Protein AF-A0A356AR49-F1 (afdb_monomer_lite)

Structure (mmCIF, N/CA/C/O backbone):
data_AF-A0A356AR49-F1
#
_entry.id   AF-A0A356AR49-F1
#
loop_
_atom_site.group_PDB
_atom_site.id
_atom_site.type_symbol
_atom_site.label_atom_id
_atom_site.label_alt_id
_atom_site.label_comp_id
_atom_site.label_asym_id
_atom_site.label_entity_id
_atom_site.label_seq_id
_atom_site.pdbx_PDB_ins_code
_atom_site.Cartn_x
_atom_site.Cartn_y
_atom_site.Cartn_z
_atom_site.occupancy
_atom_site.B_iso_or_equiv
_atom_site.auth_seq_id
_atom_site.auth_comp_id
_atom_site.auth_asym_id
_atom_site.auth_atom_id
_atom_site.pdbx_PDB_model_num
ATOM 1 N N . MET A 1 1 ? 3.679 -18.294 16.084 1.00 72.69 1 MET A N 1
ATOM 2 C CA . MET A 1 1 ? 2.992 -17.209 15.362 1.00 72.69 1 MET A CA 1
ATOM 3 C C . MET A 1 1 ? 1.686 -16.949 16.078 1.00 72.69 1 MET A C 1
ATOM 5 O O . MET A 1 1 ? 0.886 -17.871 16.214 1.00 72.69 1 MET A O 1
ATOM 9 N N . ILE A 1 2 ? 1.522 -15.752 16.624 1.00 81.06 2 ILE A N 1
ATOM 10 C CA . ILE A 1 2 ? 0.256 -15.334 17.218 1.00 81.06 2 ILE A CA 1
ATOM 11 C C . ILE A 1 2 ? -0.682 -14.977 16.067 1.00 81.06 2 ILE A C 1
ATOM 13 O O . ILE A 1 2 ? -0.309 -14.262 15.143 1.00 81.06 2 ILE A O 1
ATOM 17 N N . GLU A 1 3 ? -1.896 -15.508 16.102 1.00 84.12 3 GLU A N 1
ATOM 18 C CA . GLU A 1 3 ? -2.912 -15.193 15.103 1.00 84.12 3 GLU A CA 1
ATOM 19 C C . GLU A 1 3 ? -3.623 -13.900 15.492 1.00 84.12 3 GLU A C 1
ATOM 21 O O . GLU A 1 3 ? -4.008 -13.720 16.649 1.00 84.12 3 GLU A O 1
ATOM 26 N N . PHE A 1 4 ? -3.871 -13.037 14.507 1.00 83.00 4 PHE A N 1
ATOM 27 C CA . PHE A 1 4 ? -4.642 -11.804 14.684 1.00 83.00 4 PHE A CA 1
ATOM 28 C C . PHE A 1 4 ? -5.973 -12.052 15.415 1.00 83.00 4 PHE A C 1
ATOM 30 O O . PHE A 1 4 ? -6.338 -11.322 16.336 1.00 83.00 4 PHE A O 1
ATOM 37 N N . GLN A 1 5 ? -6.664 -13.138 15.049 1.00 84.38 5 GLN A N 1
ATOM 38 C CA . GLN A 1 5 ? -7.943 -13.528 15.643 1.00 84.38 5 GLN A CA 1
ATOM 39 C C . GLN A 1 5 ? -7.839 -13.748 17.157 1.00 84.38 5 GLN A C 1
ATOM 41 O O . GLN A 1 5 ? -8.704 -13.282 17.890 1.00 84.38 5 GLN A O 1
ATOM 46 N N . LYS A 1 6 ? -6.746 -14.343 17.654 1.00 83.75 6 LYS A N 1
ATOM 47 C CA . LYS A 1 6 ? -6.551 -14.584 19.094 1.00 83.75 6 LYS A CA 1
ATOM 48 C C . LYS A 1 6 ? -6.390 -13.292 19.894 1.00 83.75 6 LYS A C 1
ATOM 50 O O . LYS A 1 6 ? -6.887 -13.205 21.014 1.00 83.75 6 LYS A O 1
ATOM 55 N N . VAL A 1 7 ? -5.722 -12.283 19.331 1.00 83.50 7 VAL A N 1
ATOM 56 C CA . VAL A 1 7 ? -5.598 -10.960 19.971 1.00 83.50 7 VAL A CA 1
ATOM 57 C C . VAL A 1 7 ? -6.961 -10.262 19.995 1.00 83.50 7 VAL A C 1
ATOM 59 O O . VAL A 1 7 ? -7.379 -9.745 21.033 1.00 83.50 7 VAL A O 1
ATOM 62 N N . MET A 1 8 ? -7.693 -10.307 18.880 1.00 88.00 8 MET A N 1
ATOM 63 C CA . MET A 1 8 ? -8.996 -9.650 18.755 1.00 88.00 8 MET A CA 1
ATOM 64 C C . MET A 1 8 ? -10.095 -10.302 19.599 1.00 88.00 8 MET A C 1
ATOM 66 O O . MET A 1 8 ? -10.904 -9.591 20.189 1.00 88.00 8 MET A O 1
ATOM 70 N N . GLU A 1 9 ? -10.097 -11.626 19.748 1.00 86.75 9 GLU A N 1
ATOM 71 C CA . GLU A 1 9 ? -11.055 -12.339 20.602 1.00 86.75 9 GLU A CA 1
ATOM 72 C C . GLU A 1 9 ? -10.997 -11.877 22.068 1.00 86.75 9 GLU A C 1
ATOM 74 O O . GLU A 1 9 ? -12.034 -11.735 22.725 1.00 86.75 9 GLU A O 1
ATOM 79 N N . LEU A 1 10 ? -9.798 -11.597 22.589 1.00 81.56 10 LEU A N 1
ATOM 80 C CA . LEU A 1 10 ? -9.609 -11.092 23.953 1.00 81.56 10 LEU A CA 1
ATOM 81 C C . LEU A 1 10 ? -10.117 -9.651 24.108 1.00 81.56 10 LEU A C 1
ATOM 83 O O . LEU A 1 10 ? -10.762 -9.318 25.111 1.00 81.56 10 LEU A O 1
ATOM 87 N N . VAL A 1 11 ? -9.886 -8.815 23.094 1.00 83.12 11 VAL A N 1
ATOM 88 C CA . VAL A 1 11 ? -10.418 -7.446 23.032 1.00 83.12 11 VAL A CA 1
ATOM 89 C C . VAL A 1 11 ? -11.948 -7.468 23.014 1.00 83.12 11 VAL A C 1
ATOM 91 O O . VAL A 1 11 ? -12.597 -6.784 23.812 1.00 83.12 11 VAL A O 1
ATOM 94 N N . ASP A 1 12 ? -12.540 -8.308 22.167 1.00 84.12 12 ASP A N 1
ATOM 95 C CA . ASP A 1 12 ? -13.990 -8.407 22.004 1.00 84.12 12 ASP A CA 1
ATOM 96 C C . ASP A 1 12 ? -14.684 -8.987 23.236 1.00 84.12 12 ASP A C 1
ATOM 98 O O . ASP A 1 12 ? -15.780 -8.549 23.599 1.00 84.12 12 ASP A O 1
ATOM 102 N N . LYS A 1 13 ? -14.046 -9.928 23.939 1.00 86.06 13 LYS A N 1
ATOM 103 C CA . LYS A 1 13 ? -14.560 -10.452 25.211 1.00 86.06 13 LYS A CA 1
ATOM 104 C C . LYS A 1 13 ? -14.686 -9.350 26.264 1.00 86.06 13 LYS A C 1
ATOM 106 O O . LYS A 1 13 ? -15.687 -9.299 26.982 1.00 86.06 13 LYS A O 1
ATOM 111 N N . THR A 1 14 ? -13.705 -8.453 26.336 1.00 81.75 14 THR A N 1
ATOM 112 C CA . THR A 1 14 ? -13.715 -7.326 27.280 1.00 81.75 14 THR A CA 1
ATOM 113 C C . THR A 1 14 ? -14.806 -6.320 26.924 1.00 81.75 14 THR A C 1
ATOM 115 O O . THR A 1 14 ? -15.590 -5.946 27.795 1.00 81.75 14 THR A O 1
ATOM 118 N N . LYS A 1 15 ? -14.958 -5.979 25.637 1.00 83.44 15 LYS A N 1
ATOM 119 C CA . LYS A 1 15 ? -16.062 -5.131 25.149 1.00 83.44 15 LYS A CA 1
ATOM 120 C C . LYS A 1 15 ? -17.434 -5.710 25.493 1.00 83.44 15 LYS A C 1
ATOM 122 O O . LYS A 1 15 ? -18.278 -5.020 26.062 1.00 83.44 15 LYS A O 1
ATOM 127 N N . LYS A 1 16 ? -17.654 -6.999 25.206 1.00 85.62 16 LYS A N 1
ATOM 128 C CA . LYS A 1 16 ? -18.919 -7.692 25.508 1.00 85.62 16 LYS A CA 1
ATOM 129 C C . LYS A 1 16 ? -19.253 -7.667 26.998 1.00 85.62 16 LYS A C 1
ATOM 131 O O . LYS A 1 16 ? -20.419 -7.505 27.346 1.00 85.62 16 LYS A O 1
ATOM 136 N N . ARG A 1 17 ? -18.252 -7.778 27.879 1.00 83.38 17 ARG A N 1
ATOM 137 C CA . ARG A 1 17 ? -18.458 -7.683 29.331 1.00 83.38 17 ARG A CA 1
ATOM 138 C C . ARG A 1 17 ? -19.039 -6.324 29.729 1.00 83.38 17 ARG A C 1
ATOM 140 O O . ARG A 1 17 ? -20.033 -6.307 30.448 1.00 83.38 17 ARG A O 1
ATOM 147 N N . PHE A 1 18 ? -18.484 -5.213 29.249 1.00 81.69 18 PHE A N 1
ATOM 148 C CA . PHE A 1 18 ? -18.992 -3.876 29.585 1.00 81.69 18 PHE A CA 1
ATOM 149 C C . PHE A 1 18 ? -20.353 -3.575 28.951 1.00 81.69 18 PHE A C 1
ATOM 151 O O . PHE A 1 18 ? -21.232 -3.049 29.632 1.00 81.69 18 PHE A O 1
ATOM 158 N N . MET A 1 19 ? -20.585 -4.001 27.705 1.00 81.50 19 MET A N 1
ATOM 159 C CA . MET A 1 19 ? -21.914 -3.890 27.083 1.00 81.50 19 MET A CA 1
ATOM 160 C C . MET A 1 19 ? -22.980 -4.653 27.883 1.00 81.50 19 MET A C 1
ATOM 162 O O . MET A 1 19 ? -24.008 -4.082 28.226 1.00 81.50 19 MET A O 1
ATOM 166 N N . SER A 1 20 ? -22.686 -5.888 28.312 1.00 82.38 20 SER A N 1
ATOM 167 C CA . SER A 1 20 ? -23.625 -6.702 29.104 1.00 82.38 20 SER A CA 1
ATOM 168 C C . SER A 1 20 ? -23.996 -6.095 30.464 1.00 82.38 20 SER A C 1
ATOM 170 O O . SER A 1 20 ? -25.009 -6.459 31.063 1.00 82.38 20 SER A O 1
ATOM 172 N N . VAL A 1 21 ? -23.162 -5.191 30.984 1.00 80.81 21 VAL A N 1
ATOM 173 C CA . VAL A 1 21 ? -23.425 -4.461 32.226 1.00 80.81 21 VAL A CA 1
ATOM 174 C C . VAL A 1 21 ? -24.404 -3.313 31.967 1.00 80.81 21 VAL A C 1
ATOM 176 O O . VAL A 1 21 ? -25.339 -3.148 32.748 1.00 80.81 21 VAL A O 1
ATOM 179 N N . LYS A 1 22 ? -24.269 -2.604 30.840 1.00 80.00 22 LYS A N 1
ATOM 180 C CA . LYS A 1 22 ? -25.214 -1.561 30.409 1.00 80.00 22 LYS A CA 1
ATOM 181 C C . LYS A 1 22 ? -26.566 -2.132 29.968 1.00 80.00 22 LYS A C 1
ATOM 183 O O . LYS A 1 22 ? -27.595 -1.534 30.250 1.00 80.00 22 LYS A O 1
ATOM 188 N N . ASP A 1 23 ? -26.599 -3.350 29.430 1.00 84.69 23 ASP A N 1
ATOM 189 C CA . ASP A 1 23 ? -27.847 -4.058 29.089 1.00 84.69 23 ASP A CA 1
ATOM 190 C C . ASP A 1 23 ? -28.744 -4.368 30.309 1.00 84.69 23 ASP A C 1
ATOM 192 O O . ASP A 1 23 ? -29.902 -4.770 30.161 1.00 84.69 23 ASP A O 1
ATOM 196 N N . LYS A 1 24 ? -28.240 -4.196 31.541 1.00 85.44 24 LYS A N 1
ATOM 197 C CA . LYS A 1 24 ? -29.035 -4.330 32.774 1.00 85.44 24 LYS A CA 1
ATOM 198 C C . LYS A 1 24 ? -29.849 -3.080 33.104 1.00 85.44 24 LYS A C 1
ATOM 200 O O . LYS A 1 24 ? -30.792 -3.192 33.886 1.00 85.44 24 LYS A O 1
ATOM 205 N N . LEU A 1 25 ? -29.509 -1.932 32.520 1.00 87.12 25 LEU A N 1
ATOM 206 C CA . LEU A 1 25 ? -30.102 -0.626 32.814 1.00 87.12 25 LEU A CA 1
ATOM 207 C C . LEU A 1 25 ? -31.637 -0.634 32.632 1.00 87.12 25 LEU A C 1
ATOM 209 O O . LEU A 1 25 ? -32.323 -0.338 33.609 1.00 87.12 25 LEU A O 1
ATOM 213 N N . PRO A 1 26 ? -32.210 -1.183 31.537 1.00 87.81 26 PRO A N 1
ATOM 214 C CA . PRO A 1 26 ? -33.670 -1.268 31.388 1.00 87.81 26 PRO A CA 1
ATOM 215 C C . PRO A 1 26 ? -34.365 -2.125 32.459 1.00 87.81 26 PRO A C 1
ATOM 217 O O . PRO A 1 26 ? -35.519 -1.898 32.821 1.00 87.81 26 PRO A O 1
ATOM 220 N N . ARG A 1 27 ? -33.681 -3.152 32.988 1.00 90.25 27 ARG A N 1
ATOM 221 C CA . ARG A 1 27 ? -34.235 -3.990 34.068 1.00 90.25 27 ARG A CA 1
ATOM 222 C C . ARG A 1 27 ? -34.231 -3.254 35.404 1.00 90.25 27 ARG A C 1
ATOM 224 O O . ARG A 1 27 ? -35.139 -3.469 36.203 1.00 90.25 27 ARG A O 1
ATOM 231 N N . LEU A 1 28 ? -33.217 -2.425 35.643 1.00 89.88 28 LEU A N 1
ATOM 232 C CA . LEU A 1 28 ? -33.119 -1.596 36.841 1.00 89.88 28 LEU A CA 1
ATOM 233 C C . LEU A 1 28 ? -34.149 -0.467 36.810 1.00 89.88 28 LEU A C 1
ATOM 235 O O . LEU A 1 28 ? -34.841 -0.291 37.804 1.00 89.88 28 LEU A O 1
ATOM 239 N N . GLU A 1 29 ? -34.332 0.204 35.671 1.00 87.69 29 GLU A N 1
ATOM 240 C CA . GLU A 1 29 ? -35.395 1.204 35.473 1.00 87.69 29 GLU A CA 1
ATOM 241 C C . GLU A 1 29 ? -36.780 0.612 35.753 1.00 87.69 29 GLU A C 1
ATOM 243 O O . GLU A 1 29 ? -37.578 1.183 36.495 1.00 87.69 29 GLU A O 1
ATOM 248 N N . LYS A 1 30 ? -37.053 -0.590 35.227 1.00 91.12 30 LYS A N 1
ATOM 249 C CA . LYS A 1 30 ? -38.306 -1.298 35.509 1.00 91.12 30 LYS A CA 1
ATOM 250 C C . LYS A 1 30 ? -38.463 -1.625 36.997 1.00 91.12 30 LYS A C 1
ATOM 252 O O . LYS A 1 30 ? -39.543 -1.441 37.549 1.00 91.12 30 LYS A O 1
ATOM 257 N N . ARG A 1 31 ? -37.398 -2.092 37.660 1.00 91.94 31 ARG A N 1
ATOM 258 C CA . ARG A 1 31 ? -37.428 -2.386 39.102 1.00 91.94 31 ARG A CA 1
ATOM 259 C C . ARG A 1 31 ? -37.642 -1.122 39.933 1.00 91.94 31 ARG A C 1
ATOM 261 O O . ARG A 1 31 ? -38.350 -1.197 40.930 1.00 91.94 31 ARG A O 1
ATOM 268 N N . LEU A 1 32 ? -37.061 0.007 39.527 1.00 90.88 32 LEU A N 1
ATOM 269 C CA . LEU A 1 32 ? -37.284 1.301 40.163 1.00 90.88 32 LEU A CA 1
ATOM 270 C C . LEU A 1 32 ? -38.762 1.684 40.074 1.00 90.88 32 LEU A C 1
ATOM 272 O O . LEU A 1 32 ? -39.369 1.961 41.100 1.00 90.88 32 LEU A O 1
ATOM 276 N N . PHE A 1 33 ? -39.358 1.591 38.883 1.00 91.75 33 PHE A N 1
ATOM 277 C CA . PHE A 1 33 ? -40.783 1.852 38.680 1.00 91.75 33 PHE A CA 1
ATOM 278 C C . PHE A 1 33 ? -41.680 0.969 39.565 1.00 91.75 33 PHE A C 1
ATOM 280 O O . PHE A 1 33 ? -42.606 1.467 40.209 1.00 91.75 33 PHE A O 1
ATOM 287 N N . ASP A 1 34 ? -41.385 -0.333 39.640 1.00 92.50 34 ASP A N 1
ATOM 288 C CA . ASP A 1 34 ? -42.119 -1.269 40.497 1.00 92.50 34 ASP A CA 1
ATOM 289 C C . ASP A 1 34 ? -41.985 -0.894 41.986 1.00 92.50 34 ASP A C 1
ATOM 291 O O . ASP A 1 34 ? -42.986 -0.861 42.702 1.00 92.50 34 ASP A O 1
ATOM 295 N N . LEU A 1 35 ? -40.780 -0.536 42.446 1.00 91.50 35 LEU A N 1
ATOM 296 C CA . LEU A 1 35 ? -40.527 -0.097 43.823 1.00 91.50 35 LEU A CA 1
ATOM 297 C C . LEU A 1 35 ? -41.226 1.224 44.158 1.00 91.50 35 LEU A C 1
ATOM 299 O O . LEU A 1 35 ? -41.772 1.361 45.250 1.00 91.50 35 LEU A O 1
ATOM 303 N N . THR A 1 36 ? -41.265 2.185 43.231 1.00 88.50 36 THR A N 1
ATOM 304 C CA . THR A 1 36 ? -42.012 3.436 43.421 1.00 88.50 36 THR A CA 1
ATOM 305 C C . THR A 1 36 ? -43.504 3.152 43.575 1.00 88.50 36 THR A C 1
ATOM 307 O O . THR A 1 36 ? -44.155 3.722 44.448 1.00 88.50 36 THR A O 1
ATOM 310 N N . ARG A 1 37 ? -44.054 2.217 42.792 1.00 90.50 37 ARG A N 1
ATOM 311 C CA . ARG A 1 37 ? -45.451 1.786 42.929 1.00 90.50 37 ARG A CA 1
ATOM 312 C C . ARG A 1 37 ? -45.705 1.060 44.254 1.00 90.50 37 ARG A C 1
ATOM 314 O O . ARG A 1 37 ? -46.727 1.315 44.894 1.00 90.50 37 ARG A O 1
ATOM 321 N N . GLU A 1 38 ? -44.806 0.169 44.671 1.00 90.31 38 GLU A N 1
ATOM 322 C CA . GLU A 1 38 ? -44.865 -0.499 45.981 1.00 90.31 38 GLU A CA 1
ATOM 323 C C . GLU A 1 38 ? -44.833 0.526 47.124 1.00 90.31 38 GLU A C 1
ATOM 325 O O . GLU A 1 38 ? -45.619 0.418 48.064 1.00 90.31 38 GLU A O 1
ATOM 330 N N . TYR A 1 39 ? -43.993 1.557 47.006 1.00 88.00 39 TYR A N 1
ATOM 331 C CA . TYR A 1 39 ? -43.901 2.667 47.951 1.00 88.00 39 TYR A CA 1
ATOM 332 C C . TYR A 1 39 ? -45.214 3.455 48.040 1.00 88.00 39 TYR A C 1
ATOM 334 O O . TYR A 1 39 ? -45.753 3.629 49.131 1.00 88.00 39 TYR A O 1
ATOM 342 N N . THR A 1 40 ? -45.782 3.876 46.902 1.00 88.00 40 THR A N 1
ATOM 343 C CA . THR A 1 40 ? -47.068 4.595 46.873 1.00 88.00 40 THR A CA 1
ATOM 344 C C . THR A 1 40 ? -48.196 3.760 47.472 1.00 88.00 40 THR A C 1
ATOM 346 O O . THR A 1 40 ? -49.005 4.276 48.234 1.00 88.00 40 THR A O 1
ATOM 349 N N . THR A 1 41 ? -48.231 2.461 47.168 1.00 89.88 41 THR A N 1
ATOM 350 C CA . THR A 1 41 ? -49.238 1.543 47.720 1.00 89.88 41 THR A CA 1
ATOM 351 C C . THR A 1 41 ? -49.086 1.417 49.238 1.00 89.88 41 THR A C 1
ATOM 353 O O . THR A 1 41 ? -50.066 1.528 49.961 1.00 89.88 41 THR A O 1
ATOM 356 N N . ALA A 1 42 ? -47.854 1.268 49.738 1.00 87.56 42 ALA A N 1
ATOM 357 C CA . ALA A 1 42 ? -47.576 1.183 51.171 1.00 87.56 42 ALA A CA 1
ATOM 358 C C . ALA A 1 42 ? -47.972 2.454 51.943 1.00 87.56 42 ALA A C 1
ATOM 360 O O . ALA A 1 42 ? -48.406 2.342 53.085 1.00 87.56 42 ALA A O 1
ATOM 361 N N . LEU A 1 43 ? -47.852 3.636 51.328 1.00 85.94 43 LEU A N 1
ATOM 362 C CA . LEU A 1 43 ? -48.322 4.897 51.912 1.00 85.94 43 LEU A CA 1
ATOM 363 C C . LEU A 1 43 ? -49.852 4.998 51.955 1.00 85.94 43 LEU A C 1
ATOM 365 O O . LEU A 1 43 ? -50.398 5.497 52.931 1.00 85.94 43 LEU A O 1
ATOM 369 N N . ILE A 1 44 ? -50.542 4.543 50.904 1.00 90.38 44 ILE A N 1
ATOM 370 C CA . ILE A 1 44 ? -52.015 4.550 50.847 1.00 90.38 44 ILE A CA 1
ATOM 371 C C . ILE A 1 44 ? -52.604 3.566 51.867 1.00 90.38 44 ILE A C 1
ATOM 373 O O . ILE A 1 44 ? -53.603 3.878 52.510 1.00 90.38 44 ILE A O 1
ATOM 377 N N . ASP A 1 45 ? -51.968 2.405 52.029 1.00 90.38 45 ASP A N 1
ATOM 378 C CA . ASP A 1 45 ? -52.411 1.327 52.920 1.00 90.38 45 ASP A CA 1
ATOM 379 C C . ASP A 1 45 ? -51.982 1.521 54.391 1.00 90.38 45 ASP A C 1
ATOM 381 O O . ASP A 1 45 ? -52.147 0.604 55.196 1.00 90.38 45 ASP A O 1
ATOM 385 N N . ASP A 1 46 ? -51.405 2.678 54.741 1.00 83.88 46 ASP A N 1
ATOM 386 C CA . ASP A 1 46 ? -50.910 3.014 56.087 1.00 83.88 46 ASP A CA 1
ATOM 387 C C . ASP A 1 46 ? -49.973 1.930 56.665 1.00 83.88 46 ASP A C 1
ATOM 389 O O . ASP A 1 46 ? -50.090 1.457 57.800 1.00 83.88 46 ASP A O 1
ATOM 393 N N . ALA A 1 47 ? -49.056 1.446 55.819 1.00 86.44 47 ALA A N 1
ATOM 394 C CA . ALA A 1 47 ? -48.137 0.378 56.175 1.00 86.44 47 ALA A CA 1
ATOM 395 C C . ALA A 1 47 ? -47.151 0.813 57.280 1.00 86.44 47 ALA A C 1
ATOM 397 O O . ALA A 1 47 ? -46.781 1.981 57.357 1.00 86.44 47 ALA A O 1
ATOM 398 N N . PRO A 1 48 ? -46.614 -0.128 58.083 1.00 88.38 48 PRO A N 1
ATOM 399 C CA . PRO A 1 48 ? -45.666 0.206 59.143 1.00 88.38 48 PRO A CA 1
ATOM 400 C C . PRO A 1 48 ? -44.410 0.901 58.603 1.00 88.38 48 PRO A C 1
ATOM 402 O O . PRO A 1 48 ? -43.842 0.451 57.602 1.00 88.38 48 PRO A O 1
ATOM 405 N N . ASP A 1 49 ? -43.894 1.887 59.340 1.00 84.62 49 ASP A N 1
ATOM 406 C CA . ASP A 1 49 ? -42.689 2.657 58.986 1.00 84.62 49 ASP A CA 1
ATOM 407 C C . ASP A 1 49 ? -41.496 1.774 58.598 1.00 84.62 49 ASP A C 1
ATOM 409 O O . ASP A 1 49 ? -40.782 2.052 57.638 1.00 84.62 49 ASP A O 1
ATOM 413 N N . GLY A 1 50 ? -41.303 0.643 59.285 1.00 86.44 50 GLY A N 1
ATOM 414 C CA . GLY A 1 50 ? -40.221 -0.297 58.974 1.00 86.44 50 GLY A CA 1
ATOM 415 C C . GLY A 1 50 ? -40.333 -0.962 57.593 1.00 86.44 50 GLY A C 1
ATOM 416 O O . GLY A 1 50 ? -39.322 -1.394 57.039 1.00 86.44 50 GLY A O 1
ATOM 417 N N . LYS A 1 51 ? -41.540 -1.062 57.021 1.00 85.44 51 LYS A N 1
ATOM 418 C CA . LYS A 1 51 ? -41.770 -1.549 55.651 1.00 85.44 51 LYS A CA 1
ATOM 419 C C . LYS A 1 51 ? -41.524 -0.434 54.637 1.00 85.44 51 LYS A C 1
ATOM 421 O O . LYS A 1 51 ? -40.864 -0.683 53.633 1.00 85.44 51 LYS A O 1
ATOM 426 N N . ILE A 1 52 ? -41.991 0.778 54.933 1.00 85.94 52 ILE A N 1
ATOM 427 C CA . ILE A 1 52 ? -41.758 1.971 54.110 1.00 85.94 52 ILE A CA 1
ATOM 428 C C . ILE A 1 52 ? -40.252 2.237 53.996 1.00 85.94 52 ILE A C 1
ATOM 430 O O . ILE A 1 52 ? -39.737 2.363 52.889 1.00 85.94 52 ILE A O 1
ATOM 434 N N . GLN A 1 53 ? -39.522 2.199 55.113 1.00 89.88 53 GLN A N 1
ATOM 435 C CA . GLN A 1 53 ? -38.075 2.413 55.149 1.00 89.88 53 GLN A CA 1
ATOM 436 C C . GLN A 1 53 ? -37.310 1.407 54.278 1.00 89.88 53 GLN A C 1
ATOM 438 O O . GLN A 1 53 ? -36.421 1.797 53.530 1.00 89.88 53 GLN A O 1
ATOM 443 N N . LYS A 1 54 ? -37.681 0.120 54.312 1.00 90.75 54 LYS A N 1
ATOM 444 C CA . LYS A 1 54 ? -37.046 -0.908 53.468 1.00 90.75 54 LYS A CA 1
ATOM 445 C C . LYS A 1 54 ? -37.236 -0.641 51.977 1.00 90.75 54 LYS A C 1
ATOM 447 O O . LYS A 1 54 ? -36.293 -0.822 51.212 1.00 90.75 54 LYS A O 1
ATOM 452 N N . ILE A 1 55 ? -38.434 -0.215 51.572 1.00 88.19 55 ILE A N 1
ATOM 453 C CA . ILE A 1 55 ? -38.714 0.134 50.174 1.00 88.19 55 ILE A CA 1
ATOM 454 C C . ILE A 1 55 ? -37.885 1.363 49.780 1.00 88.19 55 ILE A C 1
ATOM 456 O O . ILE A 1 55 ? -37.228 1.341 48.744 1.00 88.19 55 ILE A O 1
ATOM 460 N N . THR A 1 56 ? -37.833 2.390 50.632 1.00 88.19 56 THR A N 1
ATOM 461 C CA . THR A 1 56 ? -37.012 3.592 50.414 1.00 88.19 56 THR A CA 1
ATOM 462 C C . THR A 1 56 ? -35.525 3.265 50.263 1.00 88.19 56 THR A C 1
ATOM 464 O O . THR A 1 56 ? -34.867 3.791 49.364 1.00 88.19 56 THR A O 1
ATOM 467 N N . ASP A 1 57 ? -34.990 2.381 51.107 1.00 91.69 57 ASP A N 1
ATOM 468 C CA . ASP A 1 57 ? -33.591 1.951 51.042 1.00 91.69 57 ASP A CA 1
ATOM 469 C C . ASP A 1 57 ? -33.299 1.176 49.743 1.00 91.69 57 ASP A C 1
ATOM 471 O O . ASP A 1 57 ? -32.227 1.326 49.151 1.00 91.69 57 ASP A O 1
ATOM 475 N N . GLU A 1 58 ? -34.239 0.346 49.274 1.00 90.38 58 GLU A N 1
ATOM 476 C CA . GLU A 1 58 ? -34.122 -0.351 47.988 1.00 90.38 58 GLU A CA 1
ATOM 477 C C . GLU A 1 58 ? -34.202 0.609 46.796 1.00 90.38 58 GLU A C 1
ATOM 479 O O . GLU A 1 58 ? -33.395 0.473 45.875 1.00 90.38 58 GLU A O 1
ATOM 484 N N . VAL A 1 59 ? -35.097 1.602 46.831 1.00 89.19 59 VAL A N 1
ATOM 485 C CA . VAL A 1 59 ? -35.193 2.669 45.818 1.00 89.19 59 VAL A CA 1
ATOM 486 C C . VAL A 1 59 ? -33.851 3.387 45.683 1.00 89.19 59 VAL A C 1
ATOM 488 O O . VAL A 1 59 ? -33.271 3.370 44.600 1.00 89.19 59 VAL A O 1
ATOM 491 N N . HIS A 1 60 ? -33.282 3.880 46.789 1.00 89.75 60 HIS A N 1
ATOM 492 C CA . HIS A 1 60 ? -31.987 4.574 46.774 1.00 89.75 60 HIS A CA 1
ATOM 493 C C . HIS A 1 60 ? -30.853 3.703 46.212 1.00 89.75 60 HIS A C 1
ATOM 495 O O . HIS A 1 60 ? -29.965 4.186 45.507 1.00 89.75 60 HIS A O 1
ATOM 501 N N . ARG A 1 61 ? -30.852 2.396 46.513 1.00 92.81 61 ARG A N 1
ATOM 502 C CA . ARG A 1 61 ? -29.856 1.462 45.960 1.00 92.81 61 ARG A CA 1
ATOM 503 C C . ARG A 1 61 ? -30.007 1.295 44.452 1.00 92.81 61 ARG A C 1
ATOM 505 O O . ARG A 1 61 ? -28.994 1.223 43.757 1.00 92.81 61 ARG A O 1
ATOM 512 N N . VAL A 1 62 ? -31.235 1.183 43.951 1.00 91.00 62 VAL A N 1
ATOM 513 C CA . VAL A 1 62 ? -31.502 1.022 42.515 1.00 91.00 62 VAL A CA 1
ATOM 514 C C . VAL A 1 62 ? -31.189 2.312 41.760 1.00 91.00 62 VAL A C 1
ATOM 516 O O . VAL A 1 62 ? -30.497 2.233 40.749 1.00 91.00 62 VAL A O 1
ATOM 519 N N . GLU A 1 63 ? -31.586 3.476 42.276 1.00 89.12 63 GLU A N 1
ATOM 520 C CA . GLU A 1 63 ? -31.258 4.792 41.704 1.00 89.12 63 GLU A CA 1
ATOM 521 C C . GLU A 1 63 ? -29.750 4.983 41.567 1.00 89.12 63 GLU A C 1
ATOM 523 O O . GLU A 1 63 ? -29.259 5.274 40.480 1.00 89.12 63 GLU A O 1
ATOM 528 N N . LYS A 1 64 ? -28.991 4.704 42.633 1.00 89.62 64 LYS A N 1
ATOM 529 C CA . LYS A 1 64 ? -27.527 4.787 42.597 1.00 89.62 64 LYS A CA 1
ATOM 530 C C . LYS A 1 64 ? -26.908 3.854 41.551 1.00 89.62 64 LYS A C 1
ATOM 532 O O . LYS A 1 64 ? -25.921 4.205 40.913 1.00 89.62 64 LYS A O 1
ATOM 537 N N . ASN A 1 65 ? -27.466 2.655 41.375 1.00 87.25 65 ASN A N 1
ATOM 538 C CA . ASN A 1 65 ? -26.989 1.717 40.360 1.00 87.25 65 ASN A CA 1
ATOM 539 C C . ASN A 1 65 ? -27.323 2.177 38.933 1.00 87.25 65 ASN A C 1
ATOM 541 O O . ASN A 1 65 ? -26.533 1.908 38.032 1.00 87.25 65 ASN A O 1
ATOM 545 N N . ILE A 1 66 ? -28.468 2.832 38.719 1.00 89.06 66 ILE A N 1
ATOM 546 C CA . ILE A 1 66 ? -28.842 3.417 37.423 1.00 89.06 66 ILE A CA 1
ATOM 547 C C . ILE A 1 66 ? -27.907 4.578 37.097 1.00 89.06 66 ILE A C 1
ATOM 549 O O . ILE A 1 66 ? -27.259 4.531 36.058 1.00 89.06 66 ILE A O 1
ATOM 553 N N . ASP A 1 67 ? -27.746 5.528 38.019 1.00 87.75 67 ASP A N 1
ATOM 554 C CA . ASP A 1 67 ? -26.855 6.689 37.884 1.00 87.75 67 ASP A CA 1
ATOM 555 C C . ASP A 1 67 ? -25.425 6.268 37.495 1.00 87.75 67 ASP A C 1
ATOM 557 O O . ASP A 1 67 ? -24.856 6.726 36.502 1.00 87.75 67 ASP A O 1
ATOM 561 N N . MET A 1 68 ? -24.879 5.265 38.191 1.00 85.12 68 MET A N 1
ATOM 562 C CA . MET A 1 68 ? -23.573 4.689 37.862 1.00 85.12 68 MET A CA 1
ATOM 563 C C . MET A 1 68 ? -23.493 4.086 36.448 1.00 85.12 68 MET A C 1
ATOM 565 O O . MET A 1 68 ? -22.429 4.126 35.831 1.00 85.12 68 MET A O 1
ATOM 569 N N . LEU A 1 69 ? -24.567 3.470 35.945 1.00 85.69 69 LEU A N 1
ATOM 570 C CA . LEU A 1 69 ? -24.589 2.812 34.632 1.00 85.69 69 LEU A CA 1
ATOM 571 C C . LEU A 1 69 ? -24.900 3.777 33.483 1.00 85.69 69 LEU A C 1
ATOM 573 O O . LEU A 1 69 ? -24.392 3.578 32.378 1.00 85.69 69 LEU A O 1
ATOM 577 N N . GLU A 1 70 ? -25.704 4.811 33.726 1.00 83.94 70 GLU A N 1
ATOM 578 C CA . GLU A 1 70 ? -25.983 5.887 32.771 1.00 83.94 70 GLU A CA 1
ATOM 579 C C . GLU A 1 70 ? -24.717 6.691 32.469 1.00 83.94 70 GLU A C 1
ATOM 581 O O . GLU A 1 70 ? -24.439 7.005 31.309 1.00 83.94 70 GLU A O 1
ATOM 586 N N . HIS A 1 71 ? -23.900 6.935 33.495 1.00 84.56 71 HIS A N 1
ATOM 587 C CA . HIS A 1 71 ? -22.630 7.648 33.384 1.00 84.56 71 HIS A CA 1
ATOM 588 C C . HIS A 1 71 ? -21.429 6.755 33.024 1.00 84.56 71 HIS A C 1
ATOM 590 O O . HIS A 1 71 ? -20.307 7.253 32.908 1.00 84.56 71 HIS A O 1
ATOM 596 N N . LEU A 1 72 ? -21.638 5.452 32.798 1.00 83.38 72 LEU A N 1
ATOM 597 C CA . LEU A 1 72 ? -20.575 4.532 32.391 1.00 83.38 72 LEU A CA 1
ATOM 598 C C . LEU A 1 72 ? -20.177 4.752 30.920 1.00 83.38 72 LEU A C 1
ATOM 600 O O . LEU A 1 72 ? -20.901 4.373 29.989 1.00 83.38 72 LEU A O 1
ATOM 604 N N . ASP A 1 73 ? -18.977 5.293 30.709 1.00 83.75 73 ASP A N 1
ATOM 605 C CA . ASP A 1 73 ? -18.325 5.344 29.399 1.00 83.75 73 ASP A CA 1
ATOM 606 C C . ASP A 1 73 ? -17.666 3.992 29.085 1.00 83.75 73 ASP A C 1
ATOM 608 O O . ASP A 1 73 ? -16.547 3.690 29.507 1.00 83.75 73 ASP A O 1
ATOM 612 N N . ILE A 1 74 ? -18.383 3.163 28.322 1.00 81.50 74 ILE A N 1
ATOM 613 C CA . ILE A 1 74 ? -17.929 1.825 27.924 1.00 81.50 74 ILE A CA 1
ATOM 614 C C . ILE A 1 74 ? -16.596 1.880 27.178 1.00 81.50 74 ILE A C 1
ATOM 616 O O . ILE A 1 74 ? -15.765 0.990 27.370 1.00 81.50 74 ILE A O 1
ATOM 620 N N . GLU A 1 75 ? -16.375 2.866 26.309 1.00 80.31 75 GLU A N 1
ATOM 621 C CA . GLU A 1 75 ? -15.155 2.911 25.504 1.00 80.31 75 GLU A CA 1
ATOM 622 C C . GLU A 1 75 ? -13.942 3.223 26.369 1.00 80.31 75 GLU A C 1
ATOM 624 O O . GLU A 1 75 ? -12.909 2.553 26.243 1.00 80.31 75 GLU A O 1
ATOM 629 N N . LYS A 1 76 ? -14.081 4.193 27.276 1.00 87.06 76 LYS A N 1
ATOM 630 C CA . LYS A 1 76 ? -13.034 4.550 28.231 1.00 87.06 76 LYS A CA 1
ATOM 631 C C . LYS A 1 76 ? -12.714 3.385 29.167 1.00 87.06 76 LYS A C 1
ATOM 633 O O . LYS A 1 76 ? -11.557 2.983 29.247 1.00 87.06 76 LYS A O 1
ATOM 638 N N . GLU A 1 77 ? -13.725 2.780 29.783 1.00 83.69 77 GLU A N 1
ATOM 639 C CA . GLU A 1 77 ? -13.559 1.649 30.706 1.00 83.69 77 GLU A CA 1
ATOM 640 C C . GLU A 1 77 ? -12.960 0.420 30.021 1.00 83.69 77 GLU A C 1
ATOM 642 O O . GLU A 1 77 ? -12.068 -0.241 30.560 1.00 83.69 77 GLU A O 1
ATOM 647 N N . THR A 1 78 ? -13.396 0.127 28.791 1.00 83.12 78 THR A N 1
ATOM 648 C CA . THR A 1 78 ? -12.810 -0.953 27.991 1.00 83.12 78 THR A CA 1
ATOM 649 C C . THR A 1 78 ? -11.340 -0.653 27.706 1.00 83.12 78 THR A C 1
ATOM 651 O O . THR A 1 78 ? -10.500 -1.533 27.877 1.00 83.12 78 THR A O 1
ATOM 654 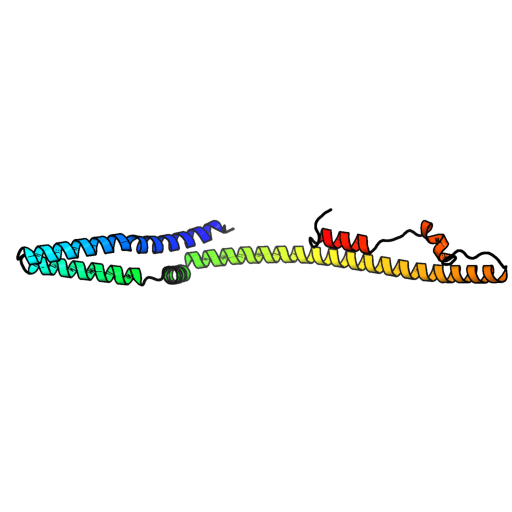N N . ARG A 1 79 ? -10.997 0.576 27.302 1.00 83.69 79 ARG A N 1
ATOM 655 C CA . ARG A 1 79 ? -9.610 0.965 27.008 1.00 83.69 79 ARG A CA 1
ATOM 656 C C . ARG A 1 79 ? -8.721 0.865 28.243 1.00 83.69 79 ARG A C 1
ATOM 658 O O . ARG A 1 79 ? -7.641 0.287 28.153 1.00 83.69 79 ARG A O 1
ATOM 665 N N . GLU A 1 80 ? -9.176 1.376 29.382 1.00 86.69 80 GLU A N 1
ATOM 666 C CA . GLU A 1 80 ? -8.438 1.303 30.644 1.00 86.69 80 GLU A CA 1
ATOM 667 C C . GLU A 1 80 ? -8.229 -0.154 31.076 1.00 86.69 80 GLU A C 1
ATOM 669 O O . GLU A 1 80 ? -7.098 -0.553 31.360 1.00 86.69 80 GLU A O 1
ATOM 674 N N . ASN A 1 81 ? -9.266 -0.996 31.016 1.00 84.31 81 ASN A N 1
ATOM 675 C CA . ASN A 1 81 ? -9.138 -2.419 31.343 1.00 84.31 81 ASN A CA 1
ATOM 676 C C . ASN A 1 81 ? -8.186 -3.166 30.404 1.00 84.31 81 ASN A C 1
ATOM 678 O O . ASN A 1 81 ? -7.335 -3.915 30.879 1.00 84.31 81 ASN A O 1
ATOM 682 N N . LEU A 1 82 ? -8.288 -2.947 29.090 1.00 84.69 82 LEU A N 1
ATOM 683 C CA . LEU A 1 82 ? -7.393 -3.574 28.114 1.00 84.69 82 LEU A CA 1
ATOM 684 C C . LEU A 1 82 ? -5.943 -3.108 28.294 1.00 84.69 82 LEU A C 1
ATOM 686 O O . LEU A 1 82 ? -5.026 -3.913 28.163 1.00 84.69 82 LEU A O 1
ATOM 690 N N . SER A 1 83 ? -5.726 -1.834 28.637 1.00 83.81 83 SER A N 1
ATOM 691 C CA . SER A 1 83 ? -4.386 -1.283 28.880 1.00 83.81 83 SER A CA 1
ATOM 692 C C . SER A 1 83 ? -3.704 -1.876 30.119 1.00 83.81 83 SER A C 1
ATOM 694 O O . SER A 1 83 ? -2.480 -2.021 30.146 1.00 83.81 83 SER A O 1
ATOM 696 N N . ASN A 1 84 ? -4.500 -2.264 31.118 1.00 87.38 84 ASN A N 1
ATOM 697 C CA . ASN A 1 84 ? -4.035 -2.864 32.366 1.00 87.38 84 ASN A CA 1
ATOM 698 C C . ASN A 1 84 ? -3.908 -4.398 32.292 1.00 87.38 84 ASN A C 1
ATOM 700 O O . ASN A 1 84 ? -3.304 -5.009 33.181 1.00 87.38 84 ASN A O 1
ATOM 704 N N . ASP A 1 85 ? -4.434 -5.039 31.243 1.00 87.56 85 ASP A N 1
ATOM 705 C CA . ASP A 1 85 ? -4.290 -6.478 31.024 1.00 87.56 85 ASP A CA 1
ATOM 706 C C . ASP A 1 85 ? -2.869 -6.811 30.548 1.00 87.56 85 ASP A C 1
ATOM 708 O O . ASP A 1 85 ? -2.535 -6.762 29.362 1.00 87.56 85 ASP A O 1
ATOM 712 N N . LYS A 1 86 ? -2.017 -7.199 31.504 1.00 87.50 86 LYS A N 1
ATOM 713 C CA . LYS A 1 86 ? -0.622 -7.583 31.244 1.00 87.50 86 LYS A CA 1
ATOM 714 C C . LYS A 1 86 ? -0.487 -8.732 30.240 1.00 87.50 86 LYS A C 1
ATOM 716 O O . LYS A 1 86 ? 0.493 -8.750 29.503 1.00 87.50 86 LYS A O 1
ATOM 721 N N . LYS A 1 87 ? -1.430 -9.684 30.214 1.00 86.56 87 LYS A N 1
ATOM 722 C CA . LYS A 1 87 ? -1.368 -10.849 29.315 1.00 86.56 87 LYS A CA 1
ATOM 723 C C . LYS A 1 87 ? -1.738 -10.458 27.892 1.00 86.56 87 LYS A C 1
ATOM 725 O O . LYS A 1 87 ? -1.072 -10.880 26.950 1.00 86.56 87 LYS A O 1
ATOM 730 N N . LEU A 1 88 ? -2.785 -9.650 27.734 1.00 86.38 88 LEU A N 1
ATOM 731 C CA . LEU A 1 88 ? -3.152 -9.111 26.429 1.00 86.38 88 LEU A CA 1
ATOM 732 C C . LEU A 1 88 ? -2.046 -8.208 25.888 1.00 86.38 88 LEU A C 1
ATOM 734 O O . LEU A 1 88 ? -1.692 -8.324 24.720 1.00 86.38 88 LEU A O 1
ATOM 738 N N . LYS A 1 89 ? -1.472 -7.355 26.741 1.00 86.69 89 LYS A N 1
ATOM 739 C CA . LYS A 1 89 ? -0.372 -6.470 26.365 1.00 86.69 89 LYS A CA 1
ATOM 740 C C . LYS A 1 89 ? 0.833 -7.254 25.846 1.00 86.69 89 LYS A C 1
ATOM 742 O O . LYS A 1 89 ? 1.286 -6.969 24.746 1.00 86.69 89 LYS A O 1
ATOM 747 N N . SER A 1 90 ? 1.280 -8.288 26.564 1.00 88.31 90 SER A N 1
ATOM 748 C CA . SER A 1 90 ? 2.398 -9.121 26.101 1.00 88.31 90 SER A CA 1
ATOM 749 C C . SER A 1 90 ? 2.088 -9.856 24.793 1.00 88.31 90 SER A C 1
ATOM 751 O O . SER A 1 90 ? 2.938 -9.924 23.913 1.00 88.31 90 SER A O 1
ATOM 753 N N . LEU A 1 91 ? 0.864 -10.381 24.636 1.00 89.25 91 LEU A N 1
ATOM 754 C CA . LEU A 1 91 ? 0.441 -11.046 23.397 1.00 89.25 91 LEU A CA 1
ATOM 755 C C . LEU A 1 91 ? 0.385 -10.075 22.211 1.00 89.25 91 LEU A C 1
ATOM 757 O O . LEU A 1 91 ? 0.777 -10.435 21.103 1.00 89.25 91 LEU A O 1
ATOM 761 N N . ALA A 1 92 ? -0.111 -8.858 22.433 1.00 87.69 92 ALA A N 1
ATOM 762 C CA . ALA A 1 92 ? -0.183 -7.825 21.410 1.00 87.69 92 ALA A CA 1
ATOM 763 C C . ALA A 1 92 ? 1.215 -7.345 21.003 1.00 87.69 92 ALA A C 1
ATOM 765 O O . ALA A 1 92 ? 1.481 -7.236 19.812 1.00 87.69 92 ALA A O 1
ATOM 766 N N . GLU A 1 93 ? 2.114 -7.115 21.962 1.00 90.38 93 GLU A N 1
ATOM 767 C CA . GLU A 1 93 ? 3.510 -6.740 21.700 1.00 90.38 93 GLU A CA 1
ATOM 768 C C . GLU A 1 93 ? 4.239 -7.821 20.890 1.00 90.38 93 GLU A C 1
ATOM 770 O O . GLU A 1 93 ? 4.890 -7.512 19.893 1.00 90.38 93 GLU A O 1
ATOM 775 N N . GLU A 1 94 ? 4.078 -9.097 21.251 1.00 91.00 94 GLU A N 1
ATOM 776 C CA . GLU A 1 94 ? 4.679 -10.205 20.504 1.00 91.00 94 GLU A CA 1
ATOM 777 C C . GLU A 1 94 ? 4.081 -10.335 19.090 1.00 91.00 94 GLU A C 1
ATOM 779 O O . GLU A 1 94 ? 4.816 -10.550 18.125 1.00 91.00 94 GLU A O 1
ATOM 784 N N . PHE A 1 95 ? 2.764 -10.158 18.932 1.00 93.06 95 PHE A N 1
ATOM 785 C CA . PHE A 1 95 ? 2.124 -10.134 17.613 1.00 93.06 95 PHE A CA 1
ATOM 786 C C . PHE A 1 95 ? 2.644 -8.981 16.749 1.00 93.06 95 PHE A C 1
ATOM 788 O O . PHE A 1 95 ? 3.003 -9.204 15.594 1.00 93.06 95 PHE A O 1
ATOM 795 N N . ILE A 1 96 ? 2.711 -7.767 17.304 1.00 93.00 96 ILE A N 1
ATOM 796 C CA . ILE A 1 96 ? 3.216 -6.578 16.608 1.00 93.00 96 ILE A CA 1
ATOM 797 C C . ILE A 1 96 ? 4.654 -6.820 16.152 1.00 93.00 96 ILE A C 1
ATOM 799 O O . ILE A 1 96 ? 4.931 -6.679 14.967 1.00 93.00 96 ILE A O 1
ATOM 803 N N . SER A 1 97 ? 5.528 -7.302 17.038 1.00 94.06 97 SER A N 1
ATOM 804 C CA . SER A 1 97 ? 6.924 -7.597 16.697 1.00 94.06 97 SER A CA 1
ATOM 805 C C . SER A 1 97 ? 7.055 -8.645 15.578 1.00 94.06 97 SER A C 1
ATOM 807 O O . SER A 1 97 ? 7.884 -8.502 14.674 1.00 94.06 97 SER A O 1
ATOM 809 N N . GLN A 1 98 ? 6.196 -9.674 15.569 1.00 93.12 98 GLN A N 1
ATOM 810 C CA . GLN A 1 98 ? 6.141 -10.659 14.478 1.00 93.12 98 GLN A CA 1
ATOM 811 C C . GLN A 1 98 ? 5.720 -10.024 13.142 1.00 93.12 98 GLN A C 1
ATOM 813 O O . GLN A 1 98 ? 6.295 -10.345 12.097 1.00 93.12 98 GLN A O 1
ATOM 818 N N . GLN A 1 99 ? 4.731 -9.126 13.155 1.00 93.88 99 GLN A N 1
ATOM 819 C CA . GLN A 1 99 ? 4.287 -8.424 11.948 1.00 93.88 99 GLN A CA 1
ATOM 820 C C . GLN A 1 99 ? 5.332 -7.422 11.453 1.00 93.88 99 GLN A C 1
ATOM 822 O O . GLN A 1 99 ? 5.598 -7.383 10.256 1.00 93.88 99 GLN A O 1
ATOM 827 N N . GLU A 1 100 ? 5.978 -6.676 12.347 1.00 95.19 100 GLU A N 1
ATOM 828 C CA . GLU A 1 100 ? 7.072 -5.759 12.007 1.00 95.19 100 GLU A CA 1
ATOM 829 C C . GLU A 1 100 ? 8.225 -6.507 11.335 1.00 95.19 100 GLU A C 1
ATOM 831 O O . GLU A 1 100 ? 8.651 -6.124 10.250 1.00 95.19 100 GLU A O 1
ATOM 836 N N . THR A 1 101 ? 8.637 -7.650 11.892 1.00 94.81 101 THR A N 1
ATOM 837 C CA . THR A 1 101 ? 9.661 -8.516 11.279 1.00 94.81 101 THR A CA 1
ATOM 838 C C . THR A 1 101 ? 9.242 -8.990 9.882 1.00 94.81 101 THR A C 1
ATOM 840 O O . THR A 1 101 ? 10.054 -9.050 8.960 1.00 94.81 101 THR A O 1
ATOM 843 N N . THR A 1 102 ? 7.962 -9.327 9.703 1.00 95.25 102 THR A N 1
ATOM 844 C CA . THR A 1 102 ? 7.426 -9.743 8.397 1.00 95.25 102 THR A CA 1
ATOM 845 C C . THR A 1 102 ? 7.482 -8.589 7.394 1.00 95.25 102 THR A C 1
ATOM 847 O O . THR A 1 102 ? 7.913 -8.777 6.258 1.00 95.25 102 THR A O 1
ATOM 850 N N . VAL A 1 103 ? 7.107 -7.379 7.814 1.00 96.19 103 VAL A N 1
ATOM 851 C CA . VAL A 1 103 ? 7.184 -6.168 6.986 1.00 96.19 103 VAL A CA 1
ATOM 852 C C . VAL A 1 103 ? 8.631 -5.845 6.617 1.00 96.19 103 VAL A C 1
ATOM 854 O O . VAL A 1 103 ? 8.898 -5.541 5.458 1.00 96.19 103 VAL A O 1
ATOM 857 N N . GLU A 1 104 ? 9.583 -5.964 7.543 1.00 96.25 104 GLU A N 1
ATOM 858 C CA . GLU A 1 104 ? 11.008 -5.774 7.245 1.00 96.25 104 GLU A CA 1
ATOM 859 C C . GLU A 1 104 ? 11.503 -6.743 6.163 1.00 96.25 104 GLU A C 1
ATOM 861 O O . GLU A 1 104 ? 12.208 -6.334 5.239 1.00 96.25 104 GLU A O 1
ATOM 866 N N . GLN A 1 105 ? 11.086 -8.012 6.210 1.00 94.75 105 GLN A N 1
ATOM 867 C CA . GLN A 1 105 ? 11.407 -8.981 5.157 1.00 94.75 105 GLN A CA 1
ATOM 868 C C . GLN A 1 105 ? 10.789 -8.595 3.808 1.00 94.75 105 GLN A C 1
ATOM 870 O O . GLN A 1 105 ? 11.465 -8.671 2.780 1.00 94.75 105 GLN A O 1
ATOM 875 N N . MET A 1 106 ? 9.538 -8.125 3.806 1.00 96.75 106 MET A N 1
ATOM 876 C CA . MET A 1 106 ? 8.880 -7.631 2.593 1.00 96.75 106 MET A CA 1
ATOM 877 C C . MET A 1 106 ? 9.589 -6.399 2.016 1.00 96.75 106 MET A C 1
ATOM 879 O O . MET A 1 106 ? 9.707 -6.286 0.800 1.00 96.75 106 MET A O 1
ATOM 883 N N . LEU A 1 107 ? 10.116 -5.505 2.858 1.00 96.31 107 LEU A N 1
ATOM 884 C CA . LEU A 1 107 ? 10.889 -4.339 2.415 1.00 96.31 107 LEU A CA 1
ATOM 885 C C . LEU A 1 107 ? 12.219 -4.732 1.760 1.00 96.31 107 LEU A C 1
ATOM 887 O O . LEU A 1 107 ? 12.643 -4.092 0.798 1.00 96.31 107 LEU A O 1
ATOM 891 N N . ILE A 1 108 ? 12.874 -5.795 2.236 1.00 95.38 108 ILE A N 1
ATOM 892 C CA . ILE A 1 108 ? 14.085 -6.329 1.592 1.00 95.38 108 ILE A CA 1
ATOM 893 C C . ILE A 1 108 ? 13.759 -6.836 0.180 1.00 95.38 108 ILE A C 1
ATOM 895 O O . ILE A 1 108 ? 14.505 -6.561 -0.766 1.00 95.38 108 ILE A O 1
ATOM 899 N N . GLU A 1 109 ? 12.649 -7.562 0.024 1.00 95.06 109 GLU A N 1
ATOM 900 C CA . GLU A 1 109 ? 12.192 -8.035 -1.284 1.00 95.06 109 GLU A CA 1
ATOM 901 C C . GLU A 1 109 ? 11.790 -6.873 -2.203 1.00 95.06 109 GLU A C 1
ATOM 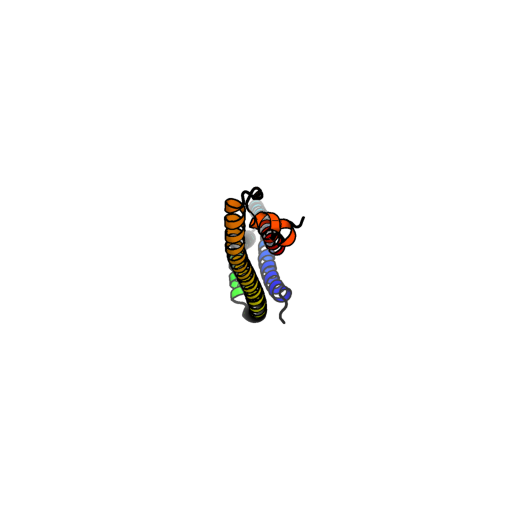903 O O . GLU A 1 109 ? 12.230 -6.826 -3.354 1.00 95.06 109 GLU A O 1
ATOM 908 N N . ASP A 1 110 ? 11.038 -5.899 -1.690 1.00 96.31 110 ASP A N 1
ATOM 909 C CA . ASP A 1 110 ? 10.632 -4.707 -2.437 1.00 96.31 110 ASP A CA 1
ATOM 910 C C . ASP A 1 110 ? 11.844 -3.910 -2.932 1.00 96.31 110 ASP A C 1
ATOM 912 O O . ASP A 1 110 ? 11.921 -3.566 -4.110 1.00 96.31 110 ASP A O 1
ATOM 916 N N . ASN A 1 111 ? 12.868 -3.726 -2.093 1.00 96.81 111 ASN A N 1
ATOM 917 C CA . ASN A 1 111 ? 14.095 -3.040 -2.496 1.00 96.81 111 ASN A CA 1
ATOM 918 C C . ASN A 1 111 ? 14.824 -3.769 -3.643 1.00 96.81 111 ASN A C 1
ATOM 920 O O . ASN A 1 111 ? 15.356 -3.137 -4.559 1.00 96.81 111 ASN A O 1
ATOM 924 N N . LYS A 1 112 ? 14.816 -5.108 -3.648 1.00 96.25 112 LYS A N 1
ATOM 925 C CA . LYS A 1 112 ? 15.360 -5.897 -4.764 1.00 96.25 112 LYS A CA 1
ATOM 926 C C . LYS A 1 112 ? 14.552 -5.682 -6.046 1.00 96.25 112 LYS A C 1
ATOM 928 O O . LYS A 1 112 ? 15.134 -5.542 -7.124 1.00 96.25 112 LYS A O 1
ATOM 933 N N . LEU A 1 113 ? 13.223 -5.662 -5.951 1.00 95.81 113 LEU A N 1
ATOM 934 C CA . LEU A 1 113 ? 12.344 -5.385 -7.090 1.00 95.81 113 LEU A CA 1
ATOM 935 C C . LEU A 1 113 ? 12.542 -3.955 -7.613 1.00 95.81 113 LEU A C 1
ATOM 937 O O . LEU A 1 113 ? 12.636 -3.755 -8.826 1.00 95.81 113 LEU A O 1
ATOM 941 N N . PHE A 1 114 ? 12.690 -2.981 -6.719 1.00 95.25 114 PHE A N 1
ATOM 942 C CA . PHE A 1 114 ? 12.981 -1.590 -7.042 1.00 95.25 114 PHE A CA 1
ATOM 943 C C . PHE A 1 114 ? 14.287 -1.441 -7.832 1.00 95.25 114 PHE A C 1
ATOM 945 O O . PHE A 1 114 ? 14.287 -0.841 -8.912 1.00 95.25 114 PHE A O 1
ATOM 952 N N . GLU A 1 115 ? 15.390 -2.028 -7.356 1.00 97.62 115 GLU A N 1
ATOM 953 C CA . GLU A 1 115 ? 16.677 -1.948 -8.059 1.00 97.62 115 GLU A CA 1
ATOM 954 C C . GLU A 1 115 ? 16.625 -2.633 -9.437 1.00 97.62 115 GLU A C 1
ATOM 956 O O . GLU A 1 115 ? 17.202 -2.121 -10.398 1.00 97.62 115 GLU A O 1
ATOM 961 N N . ASN A 1 116 ? 15.850 -3.714 -9.596 1.00 96.06 116 ASN A N 1
ATOM 962 C CA . ASN A 1 116 ? 15.621 -4.330 -10.909 1.00 96.06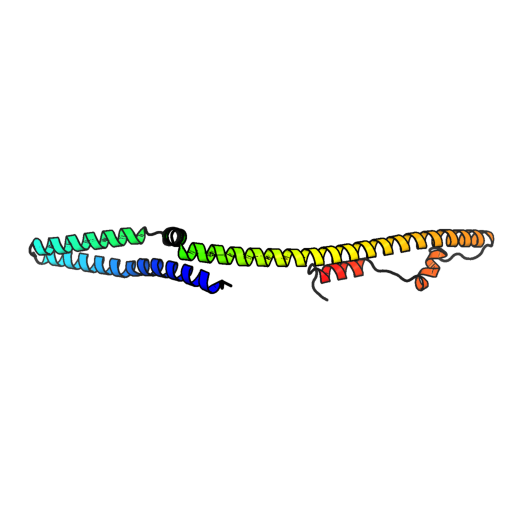 116 ASN A CA 1
ATOM 963 C C . ASN A 1 116 ? 14.892 -3.384 -11.881 1.00 96.06 116 ASN A C 1
ATOM 965 O O . ASN A 1 116 ? 15.286 -3.259 -13.044 1.00 96.06 116 ASN A O 1
ATOM 969 N N . VAL A 1 117 ? 13.835 -2.702 -11.422 1.00 94.31 117 VAL A N 1
ATOM 970 C CA . VAL A 1 117 ? 13.086 -1.728 -12.239 1.00 94.31 117 VAL A CA 1
ATOM 971 C C . VAL A 1 117 ? 13.985 -0.561 -12.645 1.00 94.31 117 VAL A C 1
ATOM 973 O O . VAL A 1 117 ? 13.988 -0.146 -13.808 1.00 94.31 117 VAL A O 1
ATOM 976 N N . LYS A 1 118 ? 14.776 -0.049 -11.703 1.00 95.25 118 LYS A N 1
ATOM 977 C CA . LYS A 1 118 ? 15.738 1.030 -11.929 1.00 95.25 118 LYS A CA 1
ATOM 978 C C . LYS A 1 118 ? 16.797 0.637 -12.961 1.00 95.25 118 LYS A C 1
ATOM 980 O O . LYS A 1 118 ? 16.954 1.345 -13.953 1.00 95.25 118 LYS A O 1
ATOM 985 N N . ALA A 1 119 ? 17.422 -0.532 -12.816 1.00 96.50 119 ALA A N 1
ATOM 986 C CA . ALA A 1 119 ? 18.414 -1.035 -13.768 1.00 96.50 119 ALA A CA 1
ATOM 987 C C . ALA A 1 119 ? 17.840 -1.210 -15.188 1.00 96.50 119 ALA A C 1
ATOM 989 O O . ALA A 1 119 ? 18.480 -0.845 -16.181 1.00 96.50 119 ALA A O 1
ATOM 990 N N . ALA A 1 120 ? 16.608 -1.720 -15.307 1.00 94.69 120 ALA A N 1
ATOM 991 C CA . ALA A 1 120 ? 15.927 -1.849 -16.594 1.00 94.69 120 ALA A CA 1
ATOM 992 C C . ALA A 1 120 ? 15.656 -0.480 -17.244 1.00 94.69 120 ALA A C 1
ATOM 994 O O . ALA A 1 120 ? 15.849 -0.311 -18.453 1.00 94.69 120 ALA A O 1
ATOM 995 N N . ARG A 1 121 ? 15.248 0.515 -16.447 1.00 93.56 121 ARG A N 1
ATOM 996 C CA . ARG A 1 121 ? 15.031 1.890 -16.914 1.00 93.56 121 ARG A CA 1
ATOM 997 C C . ARG A 1 121 ? 16.326 2.527 -17.411 1.00 93.56 121 ARG A C 1
ATOM 999 O O . ARG A 1 121 ? 16.320 3.114 -18.492 1.00 93.56 121 ARG A O 1
ATOM 1006 N N . ASP A 1 122 ? 17.416 2.391 -16.666 1.00 95.31 122 ASP A N 1
ATOM 1007 C CA . ASP A 1 122 ? 18.715 2.956 -17.046 1.00 95.31 122 ASP A CA 1
ATOM 1008 C C . ASP A 1 122 ? 19.232 2.324 -18.343 1.00 95.31 122 ASP A C 1
ATOM 1010 O O . ASP A 1 122 ? 19.627 3.030 -19.272 1.00 95.31 122 ASP A O 1
ATOM 1014 N N . THR A 1 123 ? 19.099 1.002 -18.472 1.00 97.06 123 THR A N 1
ATOM 1015 C CA . THR A 1 123 ? 19.445 0.271 -19.701 1.00 97.06 123 THR A CA 1
ATOM 1016 C C . THR A 1 123 ? 18.644 0.772 -20.907 1.00 97.06 123 THR A C 1
ATOM 1018 O O . THR A 1 123 ? 19.203 1.004 -21.983 1.00 97.06 123 THR A O 1
ATOM 1021 N N . LEU A 1 124 ? 17.334 0.991 -20.743 1.00 93.88 124 LEU A N 1
ATOM 1022 C CA . LEU A 1 124 ? 16.481 1.544 -21.796 1.00 93.88 124 LEU A CA 1
ATOM 1023 C C . LEU A 1 124 ? 16.926 2.958 -22.199 1.00 93.88 124 LEU A C 1
ATOM 1025 O O . LEU A 1 124 ? 16.995 3.266 -23.391 1.00 93.88 124 LEU A O 1
ATOM 1029 N N . LEU A 1 125 ? 17.239 3.816 -21.225 1.00 93.94 125 LEU A N 1
ATOM 1030 C CA . LEU A 1 125 ? 17.698 5.181 -21.481 1.00 93.94 125 LEU A CA 1
ATOM 1031 C C . LEU A 1 125 ? 19.014 5.198 -22.265 1.00 93.94 125 LEU A C 1
ATOM 1033 O O . LEU A 1 125 ? 19.133 5.957 -23.231 1.00 93.94 125 LEU A O 1
ATOM 1037 N N . GLU A 1 126 ? 19.969 4.340 -21.912 1.00 97.50 126 GLU A N 1
ATOM 1038 C CA . GLU A 1 126 ? 21.233 4.227 -22.643 1.00 97.50 126 GLU A CA 1
ATOM 1039 C C . GLU A 1 126 ? 21.036 3.704 -24.070 1.00 97.50 126 GLU A C 1
ATOM 1041 O O . GLU A 1 126 ? 21.592 4.270 -25.016 1.00 97.50 126 GLU A O 1
ATOM 1046 N N . ALA A 1 127 ? 20.157 2.720 -24.279 1.00 95.19 127 ALA A N 1
ATOM 1047 C CA . ALA A 1 127 ? 19.813 2.249 -25.621 1.00 95.19 127 ALA A CA 1
ATOM 1048 C C . ALA A 1 127 ? 19.192 3.364 -26.490 1.00 95.19 127 ALA A C 1
ATOM 1050 O O . ALA A 1 127 ? 19.531 3.511 -27.671 1.00 95.19 127 ALA A O 1
ATOM 1051 N N . ILE A 1 128 ? 18.321 4.200 -25.910 1.00 94.06 128 ILE A N 1
ATOM 1052 C CA . ILE A 1 128 ? 17.722 5.357 -26.595 1.00 94.06 128 ILE A CA 1
ATOM 1053 C C . ILE A 1 128 ? 18.800 6.383 -26.971 1.00 94.06 128 ILE A C 1
ATOM 1055 O O . ILE A 1 128 ? 18.825 6.849 -28.116 1.00 94.06 128 ILE A O 1
ATOM 1059 N N . LYS A 1 129 ? 19.709 6.720 -26.045 1.00 96.19 129 LYS A N 1
ATOM 1060 C CA . LYS A 1 129 ? 20.823 7.652 -26.295 1.00 96.19 129 LYS A CA 1
ATOM 1061 C C . LYS A 1 129 ? 21.748 7.134 -27.395 1.00 96.19 129 LYS A C 1
ATOM 1063 O O . LYS A 1 129 ? 22.049 7.877 -28.330 1.00 96.19 129 LYS A O 1
ATOM 1068 N N . ALA A 1 130 ? 22.145 5.864 -27.330 1.00 96.50 130 ALA A N 1
ATOM 1069 C CA . ALA A 1 130 ? 23.005 5.231 -28.325 1.00 96.50 130 ALA A CA 1
ATOM 1070 C C . ALA A 1 130 ? 22.373 5.277 -29.724 1.00 96.50 130 ALA A C 1
ATOM 1072 O O . ALA A 1 130 ? 23.016 5.702 -30.689 1.00 96.50 130 ALA A O 1
ATOM 1073 N N . ARG A 1 131 ? 21.079 4.942 -29.828 1.00 93.19 131 ARG A N 1
ATOM 1074 C CA . ARG A 1 131 ? 20.329 5.042 -31.085 1.00 93.19 131 ARG A CA 1
ATOM 1075 C C . ARG A 1 131 ? 20.290 6.474 -31.607 1.00 93.19 131 ARG A C 1
ATOM 1077 O O . ARG A 1 131 ? 20.556 6.688 -32.787 1.00 93.19 131 ARG A O 1
ATOM 1084 N N . ARG A 1 132 ? 19.979 7.457 -30.756 1.00 93.31 132 ARG A N 1
ATOM 1085 C CA . ARG A 1 132 ? 19.955 8.880 -31.139 1.00 93.31 132 ARG A CA 1
ATOM 1086 C C . ARG A 1 132 ? 21.302 9.321 -31.709 1.00 93.31 132 ARG A C 1
ATOM 1088 O O . ARG A 1 132 ? 21.335 9.917 -32.781 1.00 93.31 132 ARG A O 1
ATOM 1095 N N . ASN A 1 133 ? 22.395 8.977 -31.034 1.00 97.00 133 ASN A N 1
ATOM 1096 C CA . ASN A 1 133 ? 23.743 9.339 -31.466 1.00 97.00 133 ASN A CA 1
ATOM 1097 C C . ASN A 1 133 ? 24.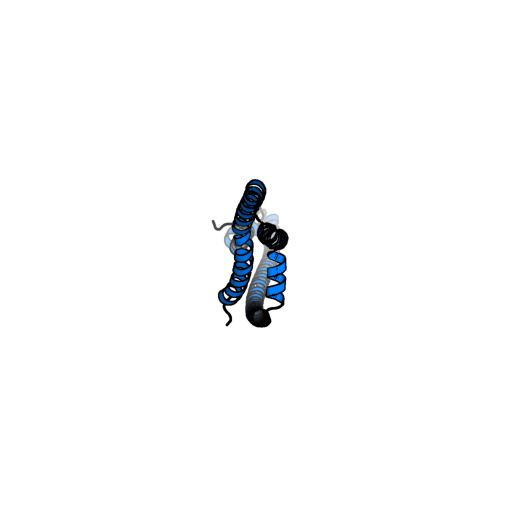097 8.688 -32.813 1.00 97.00 133 ASN A C 1
ATOM 1099 O O . ASN A 1 133 ? 24.665 9.337 -33.687 1.00 97.00 133 ASN A O 1
ATOM 1103 N N . HIS A 1 134 ? 23.731 7.420 -33.025 1.00 95.06 134 HIS A N 1
ATOM 1104 C CA . HIS A 1 134 ? 23.962 6.761 -34.312 1.00 95.06 134 HIS A CA 1
ATOM 1105 C C . HIS A 1 134 ? 23.139 7.395 -35.445 1.00 95.06 134 HIS A C 1
ATOM 1107 O O . HIS A 1 134 ? 23.650 7.613 -36.540 1.00 95.06 134 HIS A O 1
ATOM 1113 N N . VAL A 1 135 ? 21.888 7.774 -35.172 1.00 92.88 135 VAL A N 1
ATOM 1114 C CA . VAL A 1 135 ? 21.032 8.485 -36.135 1.00 92.88 135 VAL A CA 1
ATOM 1115 C C . VAL A 1 135 ? 21.613 9.845 -36.517 1.00 92.88 135 VAL A C 1
ATOM 1117 O O . VAL A 1 135 ? 21.548 10.213 -37.685 1.00 92.88 135 VAL A O 1
ATOM 1120 N N . GLN A 1 136 ? 22.208 10.575 -35.572 1.00 94.94 136 GLN A N 1
ATOM 1121 C CA . GLN A 1 136 ? 22.903 11.830 -35.873 1.00 94.94 136 GLN A CA 1
ATOM 1122 C C . GLN A 1 136 ? 24.077 11.602 -36.830 1.00 94.94 136 GLN A C 1
ATOM 1124 O O . GLN A 1 136 ? 24.201 12.329 -37.809 1.00 94.94 136 GLN A O 1
ATOM 1129 N N . LYS A 1 137 ? 24.874 10.543 -36.623 1.00 96.56 137 LYS A N 1
ATOM 1130 C CA . LYS A 1 137 ? 25.947 10.163 -37.560 1.00 96.56 137 LYS A CA 1
ATOM 1131 C C . LYS A 1 137 ? 25.404 9.848 -38.957 1.00 96.56 137 LYS A C 1
ATOM 1133 O O . LYS A 1 137 ? 25.942 10.337 -39.941 1.00 96.56 137 LYS A O 1
ATOM 1138 N N . MET A 1 138 ? 24.309 9.088 -39.050 1.00 95.19 138 MET A N 1
ATOM 1139 C CA . MET A 1 138 ? 23.648 8.823 -40.336 1.00 95.19 138 MET A CA 1
ATOM 1140 C C . MET A 1 138 ? 23.153 10.108 -41.006 1.00 95.19 138 MET A C 1
ATOM 1142 O O . MET A 1 138 ? 23.207 10.212 -42.227 1.00 95.19 138 MET A O 1
ATOM 1146 N N . SER A 1 139 ? 22.665 11.073 -40.221 1.00 94.69 139 SER A N 1
ATOM 1147 C CA . SER A 1 139 ? 22.206 12.362 -40.737 1.00 94.69 139 SER A CA 1
ATOM 1148 C C . SER A 1 139 ? 23.325 13.126 -41.425 1.00 94.69 139 SER A C 1
ATOM 1150 O O . SER A 1 139 ? 23.082 13.651 -42.501 1.00 94.69 139 SER A O 1
ATOM 1152 N N . VAL A 1 140 ? 24.533 13.139 -40.850 1.00 97.06 140 VAL A N 1
ATOM 1153 C CA . VAL A 1 140 ? 25.705 13.795 -41.455 1.00 97.06 140 VAL A CA 1
ATOM 1154 C C . VAL A 1 140 ? 26.005 13.193 -42.827 1.00 97.06 140 VAL A C 1
ATOM 1156 O O . VAL A 1 140 ? 26.030 13.915 -43.817 1.00 97.06 140 VAL A O 1
ATOM 1159 N N . VAL A 1 141 ? 26.099 11.863 -42.914 1.00 97.31 141 VAL A N 1
ATOM 1160 C CA . VAL A 1 141 ? 26.338 11.167 -44.193 1.00 97.31 141 VAL A CA 1
ATOM 1161 C C . VAL A 1 141 ? 25.207 11.426 -45.197 1.00 97.31 141 VAL A C 1
ATOM 1163 O O . VAL A 1 141 ? 25.443 11.605 -46.388 1.00 97.31 141 VAL A O 1
ATOM 1166 N N . CYS A 1 142 ? 23.951 11.467 -44.743 1.00 96.06 142 CYS A N 1
ATOM 1167 C CA . CYS A 1 142 ? 22.826 11.781 -45.625 1.00 96.06 142 CYS A CA 1
ATOM 1168 C C . CYS A 1 142 ? 22.875 13.226 -46.137 1.00 96.06 142 CYS A C 1
ATOM 1170 O O . CYS A 1 142 ? 22.543 13.441 -47.299 1.00 96.06 142 CYS A O 1
ATOM 1172 N N . SER A 1 143 ? 23.306 14.187 -45.316 1.00 95.38 143 SER A N 1
ATOM 1173 C CA . SER A 1 143 ? 23.527 15.574 -45.737 1.00 95.38 143 SER A CA 1
ATOM 1174 C C . SER A 1 143 ? 24.624 15.676 -46.798 1.00 95.38 143 SER A C 1
ATOM 1176 O O . SER A 1 143 ? 24.418 16.338 -47.809 1.00 95.38 143 SER A O 1
ATOM 1178 N N . GLU A 1 144 ? 25.731 14.945 -46.646 1.00 96.94 144 GLU A N 1
ATOM 1179 C CA . GLU A 1 144 ? 26.787 14.879 -47.669 1.00 96.94 144 GLU A CA 1
ATOM 1180 C C . GLU A 1 144 ? 26.247 14.335 -49.006 1.00 96.94 144 GLU A C 1
ATOM 1182 O O . GLU A 1 144 ? 26.514 14.894 -50.071 1.00 96.94 144 GLU A O 1
ATOM 1187 N N . ILE A 1 145 ? 25.420 13.280 -48.965 1.00 96.19 145 ILE A N 1
ATOM 1188 C CA . ILE A 1 145 ? 24.752 12.737 -50.160 1.00 96.19 145 ILE A CA 1
ATOM 1189 C C . ILE A 1 145 ? 23.804 13.771 -50.779 1.00 96.19 145 ILE A C 1
ATOM 1191 O O . ILE A 1 145 ? 23.738 13.889 -52.003 1.00 96.19 145 ILE A O 1
ATOM 1195 N N . GLU A 1 146 ? 23.038 14.495 -49.961 1.00 95.56 146 GLU A N 1
ATOM 1196 C CA . GLU A 1 146 ? 22.151 15.559 -50.436 1.00 95.56 146 GLU A CA 1
ATOM 1197 C C . GLU A 1 146 ? 22.929 16.647 -51.161 1.00 95.56 146 GLU A C 1
ATOM 1199 O O . GLU A 1 146 ? 22.520 17.043 -52.249 1.00 95.56 146 GLU A O 1
ATOM 1204 N N . ASP A 1 147 ? 24.052 17.097 -50.612 1.00 95.94 147 ASP A N 1
ATOM 1205 C CA . ASP A 1 147 ? 24.856 18.156 -51.214 1.00 95.94 147 ASP A CA 1
ATOM 1206 C C . ASP A 1 147 ? 25.432 17.733 -52.570 1.00 95.94 147 ASP A C 1
ATOM 1208 O O . ASP A 1 147 ? 25.317 18.481 -53.544 1.00 95.94 147 ASP A O 1
ATOM 1212 N N . VAL A 1 148 ? 25.917 16.492 -52.696 1.00 96.81 148 VAL A N 1
ATOM 1213 C CA . VAL A 1 148 ? 26.324 15.928 -53.996 1.00 96.81 148 VAL A CA 1
ATOM 1214 C C . VAL A 1 148 ? 25.142 15.872 -54.969 1.00 96.81 148 VAL A C 1
ATOM 1216 O O . VAL A 1 148 ? 25.273 16.270 -56.128 1.00 96.81 148 VAL A O 1
ATOM 1219 N N . LYS A 1 149 ? 23.962 15.431 -54.515 1.00 96.25 149 LYS A N 1
ATOM 1220 C CA . LYS A 1 149 ? 22.754 15.400 -55.354 1.00 96.25 149 LYS A CA 1
ATOM 1221 C C . LYS A 1 149 ? 22.350 16.787 -55.846 1.00 96.25 149 LYS A C 1
ATOM 1223 O O . LYS A 1 149 ? 21.991 16.901 -57.016 1.00 96.25 149 LYS A O 1
ATOM 1228 N N . LYS A 1 150 ? 22.439 17.825 -55.003 1.00 94.50 150 LYS A N 1
ATOM 1229 C CA . LYS A 1 150 ? 22.151 19.219 -55.396 1.00 94.50 150 LYS A CA 1
ATOM 1230 C C . LYS A 1 150 ? 23.068 19.663 -56.529 1.00 94.50 150 LYS A C 1
ATOM 1232 O O . LYS A 1 150 ? 22.575 20.157 -57.537 1.00 94.50 150 LYS A O 1
ATOM 1237 N N . VAL A 1 151 ? 24.378 19.451 -56.384 1.00 96.25 151 VAL A N 1
ATOM 1238 C CA . VAL A 1 151 ? 25.378 19.847 -57.393 1.00 96.25 151 VAL A CA 1
ATOM 1239 C C . VAL A 1 151 ? 25.147 19.126 -58.723 1.00 96.25 151 VAL A C 1
ATOM 1241 O O . VAL A 1 151 ? 25.270 19.731 -59.782 1.00 96.25 151 VAL A O 1
ATOM 1244 N N . LEU A 1 152 ? 24.758 17.850 -58.678 1.00 96.12 152 LEU A N 1
ATOM 1245 C CA . LEU A 1 152 ? 24.473 17.044 -59.868 1.00 96.12 152 LEU A CA 1
ATOM 1246 C C . LEU A 1 152 ? 23.065 17.263 -60.457 1.00 96.12 152 LEU A C 1
ATOM 1248 O O . LEU A 1 152 ? 22.698 16.569 -61.404 1.00 96.12 152 LEU A O 1
ATOM 1252 N N . GLY A 1 153 ? 22.249 18.163 -59.897 1.00 94.88 153 GLY A N 1
ATOM 1253 C CA . GLY A 1 153 ? 20.867 18.389 -60.341 1.00 94.88 153 GLY A CA 1
ATOM 1254 C C . GLY A 1 153 ? 19.929 17.194 -60.111 1.00 94.88 153 GLY A C 1
ATOM 1255 O O . GLY A 1 153 ? 18.896 17.073 -60.770 1.00 94.88 153 GLY A O 1
ATOM 1256 N N . GLN A 1 154 ? 20.278 16.283 -59.200 1.00 95.00 154 GLN A N 1
ATOM 1257 C CA . GLN A 1 154 ? 19.479 15.100 -58.886 1.00 95.00 154 GLN A CA 1
ATOM 1258 C C . GLN A 1 154 ? 18.364 15.418 -57.884 1.00 95.00 154 GLN A C 1
ATOM 1260 O O . GLN A 1 154 ? 18.522 16.224 -56.967 1.00 95.00 154 GLN A O 1
ATOM 1265 N N . LYS A 1 155 ? 17.234 14.711 -58.008 1.00 92.81 155 LYS A N 1
ATOM 1266 C CA . LYS A 1 155 ? 16.096 14.862 -57.092 1.00 92.81 155 LYS A CA 1
ATOM 1267 C C . LYS A 1 155 ? 16.459 14.438 -55.661 1.00 92.81 155 LYS A C 1
ATOM 1269 O O . LYS A 1 155 ? 16.965 13.334 -55.427 1.00 92.81 155 LYS A O 1
ATOM 1274 N N . ILE A 1 156 ? 16.103 15.288 -54.700 1.00 92.44 156 ILE A N 1
ATOM 1275 C CA . ILE A 1 156 ? 16.149 14.997 -53.263 1.00 92.44 156 ILE A CA 1
ATOM 1276 C C . ILE A 1 156 ? 14.734 14.622 -52.805 1.00 92.44 156 ILE A C 1
ATOM 1278 O O . ILE A 1 156 ? 13.782 15.292 -53.204 1.00 92.44 156 ILE A O 1
ATOM 1282 N N . PRO A 1 157 ? 14.559 13.536 -52.031 1.00 90.38 157 PRO A N 1
ATOM 1283 C CA . PRO A 1 157 ? 13.253 13.170 -51.491 1.00 90.38 157 PRO A CA 1
ATOM 1284 C C . PRO A 1 157 ? 12.676 14.257 -50.581 1.00 90.38 157 PRO A C 1
ATOM 1286 O O . PRO A 1 157 ? 13.417 14.907 -49.842 1.00 90.38 157 PRO A O 1
ATOM 1289 N N . ASP A 1 158 ? 11.350 14.384 -50.566 1.00 82.75 158 ASP A N 1
ATOM 1290 C CA . ASP A 1 158 ? 10.657 15.265 -49.627 1.00 82.75 158 ASP A CA 1
ATOM 1291 C C . ASP A 1 158 ? 10.938 14.809 -48.184 1.00 82.75 158 ASP A C 1
ATOM 1293 O O . ASP A 1 158 ? 10.748 13.641 -47.831 1.00 82.75 158 ASP A O 1
ATOM 1297 N N . GLY A 1 159 ? 11.452 15.725 -47.358 1.00 83.06 159 GLY A N 1
ATOM 1298 C CA . GLY A 1 159 ? 11.932 15.427 -46.001 1.00 83.06 159 GLY A CA 1
ATOM 1299 C C . GLY A 1 159 ? 13.396 14.965 -45.908 1.00 83.06 159 GLY A C 1
ATOM 1300 O O . GLY A 1 159 ? 13.864 14.680 -44.806 1.00 83.06 159 GLY A O 1
ATOM 1301 N N . GLY A 1 160 ? 14.126 14.909 -47.025 1.00 90.69 160 GLY A N 1
ATOM 1302 C CA . GLY A 1 160 ? 15.559 14.608 -47.076 1.00 90.69 160 GLY A CA 1
ATOM 1303 C C . GLY A 1 160 ? 15.896 13.131 -47.315 1.00 90.69 160 GLY A C 1
ATOM 1304 O O . GLY A 1 160 ? 15.071 12.219 -47.198 1.00 90.69 160 GLY A O 1
ATOM 1305 N N . VAL A 1 161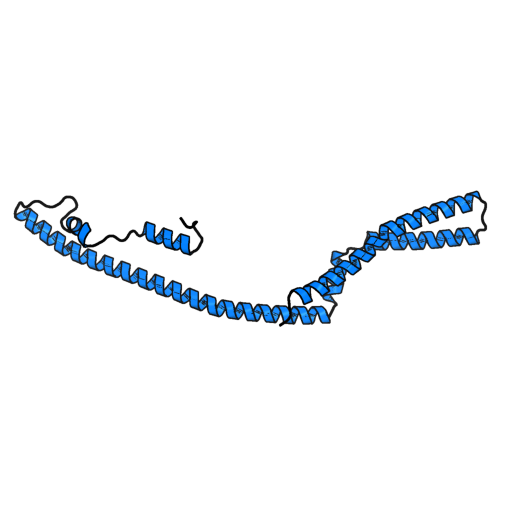 ? 17.158 12.868 -47.645 1.00 92.94 161 VAL A N 1
ATOM 1306 C CA . VAL A 1 161 ? 17.705 11.531 -47.913 1.00 92.94 161 VAL A CA 1
ATOM 1307 C C . VAL A 1 161 ? 17.582 10.645 -46.678 1.00 92.94 161 VAL A C 1
ATOM 1309 O O . VAL A 1 161 ? 17.170 9.491 -46.806 1.00 92.94 161 VAL A O 1
ATOM 1312 N N . LEU A 1 162 ? 17.831 11.170 -45.474 1.00 91.88 162 LEU A N 1
ATOM 1313 C CA . LEU A 1 162 ? 17.678 10.384 -44.244 1.00 91.88 162 LEU A CA 1
ATOM 1314 C C . LEU A 1 162 ? 16.232 9.901 -44.045 1.00 91.88 162 LEU A C 1
ATOM 1316 O O . LEU A 1 162 ? 16.006 8.771 -43.601 1.00 91.88 162 LEU A O 1
ATOM 1320 N N . TRP A 1 163 ? 15.246 10.735 -44.388 1.00 88.56 163 TRP A N 1
ATOM 1321 C CA . TRP A 1 163 ? 13.830 10.396 -44.253 1.00 88.56 163 TRP A CA 1
ATOM 1322 C C . TRP A 1 163 ? 13.422 9.242 -45.165 1.00 88.56 163 TRP A C 1
ATOM 1324 O O . TRP A 1 163 ? 12.657 8.372 -44.745 1.00 88.56 163 TRP A O 1
ATOM 1334 N N . SER A 1 164 ? 14.006 9.157 -46.362 1.00 91.31 164 SER A N 1
ATOM 1335 C CA . SER A 1 164 ? 13.747 8.054 -47.296 1.00 91.31 164 SER A CA 1
ATOM 1336 C C . SER A 1 164 ? 14.111 6.673 -46.723 1.00 91.31 164 SER A C 1
ATOM 1338 O O . SER A 1 164 ? 13.513 5.665 -47.096 1.00 91.31 164 SER A O 1
ATOM 1340 N N . TYR A 1 165 ? 15.017 6.618 -45.740 1.00 91.00 165 TYR A N 1
ATOM 1341 C CA . TYR A 1 165 ? 15.394 5.384 -45.045 1.00 91.00 165 TYR A CA 1
ATOM 1342 C C . TYR A 1 165 ? 14.508 5.043 -43.838 1.00 91.00 165 TYR A C 1
ATOM 1344 O O . TYR A 1 165 ? 14.715 4.007 -43.198 1.00 91.00 165 TYR A O 1
ATOM 1352 N N . ARG A 1 166 ? 13.500 5.863 -43.505 1.00 85.75 166 ARG A N 1
ATOM 1353 C CA . ARG A 1 166 ? 12.605 5.639 -42.355 1.00 85.75 166 ARG A CA 1
ATOM 1354 C C . ARG A 1 166 ? 11.977 4.233 -42.325 1.00 85.75 166 ARG A C 1
ATOM 1356 O O . ARG A 1 166 ? 12.015 3.645 -41.244 1.00 85.75 166 ARG A O 1
ATOM 1363 N N . PRO A 1 167 ? 11.482 3.649 -43.438 1.00 86.00 167 PRO A N 1
ATOM 1364 C CA . PRO A 1 167 ? 10.911 2.298 -43.421 1.00 86.00 167 PRO A CA 1
ATOM 1365 C C . PRO A 1 167 ? 11.920 1.213 -43.020 1.00 86.00 167 PRO A C 1
ATOM 1367 O O . PRO A 1 167 ? 11.558 0.254 -42.349 1.00 86.00 167 PRO A O 1
ATOM 1370 N N . ARG A 1 168 ? 13.200 1.380 -43.382 1.00 88.00 168 ARG A N 1
ATOM 1371 C CA . ARG A 1 168 ? 14.275 0.414 -43.087 1.00 88.00 168 ARG A CA 1
ATOM 1372 C C . ARG A 1 168 ? 14.860 0.569 -41.683 1.00 88.00 168 ARG A C 1
ATOM 1374 O O . ARG A 1 168 ? 15.322 -0.401 -41.100 1.00 88.00 168 ARG A O 1
ATOM 1381 N N . ARG A 1 169 ? 14.847 1.786 -41.132 1.00 83.88 169 ARG A N 1
ATOM 1382 C CA . ARG A 1 169 ? 15.431 2.114 -39.815 1.00 83.88 169 ARG A CA 1
ATOM 1383 C C . ARG A 1 169 ? 14.545 1.711 -38.626 1.00 83.88 169 ARG A C 1
ATOM 1385 O O . ARG A 1 169 ? 14.990 1.768 -37.476 1.00 83.88 169 ARG A O 1
ATOM 1392 N N . GLY A 1 170 ? 13.290 1.354 -38.895 1.00 77.62 170 GLY A N 1
ATOM 1393 C CA . GLY A 1 170 ? 12.284 1.084 -37.874 1.00 77.62 170 GLY A CA 1
ATOM 1394 C C . GLY A 1 170 ? 11.881 2.335 -37.083 1.00 77.62 170 GLY A C 1
ATOM 1395 O O . GLY A 1 170 ? 12.594 3.343 -37.005 1.00 77.62 170 GLY A O 1
ATOM 1396 N N . HIS A 1 171 ? 10.709 2.281 -36.462 1.00 81.88 171 HIS A N 1
ATOM 1397 C CA . HIS A 1 171 ? 10.192 3.343 -35.605 1.00 81.88 171 HIS A CA 1
ATOM 1398 C C . HIS A 1 171 ? 9.922 2.791 -34.206 1.00 81.88 171 HIS A C 1
ATOM 1400 O O . HIS A 1 171 ? 9.464 1.662 -34.062 1.00 81.88 171 HIS A O 1
ATOM 1406 N N . VAL A 1 172 ? 10.236 3.590 -33.186 1.00 83.38 172 VAL A N 1
ATOM 1407 C CA . VAL A 1 172 ? 9.894 3.284 -31.795 1.00 83.38 172 VAL A CA 1
ATOM 1408 C C . VAL A 1 172 ? 8.874 4.324 -31.378 1.00 83.38 172 VAL A C 1
ATOM 1410 O O . VAL A 1 172 ? 9.184 5.514 -31.388 1.00 83.38 172 VAL A O 1
ATOM 1413 N N . ASP A 1 173 ? 7.675 3.854 -31.058 1.00 88.62 173 ASP A N 1
ATOM 1414 C CA . ASP A 1 173 ? 6.580 4.672 -30.557 1.00 88.62 173 ASP A CA 1
ATOM 1415 C C . ASP A 1 173 ? 6.694 4.770 -29.029 1.00 88.62 173 ASP A C 1
ATOM 1417 O O . ASP A 1 173 ? 6.355 3.839 -28.289 1.00 88.62 173 ASP A O 1
ATOM 1421 N N . PHE A 1 174 ? 7.251 5.889 -28.566 1.00 86.81 174 PHE A N 1
ATOM 1422 C CA . PHE A 1 174 ? 7.476 6.133 -27.144 1.00 86.81 174 PHE A CA 1
ATOM 1423 C C . PHE A 1 174 ? 6.183 6.423 -26.380 1.00 86.81 174 PHE A C 1
ATOM 1425 O O . PHE A 1 174 ? 6.113 6.100 -25.196 1.00 86.81 174 PHE A O 1
ATOM 1432 N N . GLU A 1 175 ? 5.152 6.958 -27.034 1.00 88.62 175 GLU A N 1
ATOM 1433 C CA . GLU A 1 175 ? 3.854 7.209 -26.401 1.00 88.62 175 GLU A CA 1
ATOM 1434 C C . GLU A 1 175 ? 3.150 5.888 -26.093 1.00 88.62 175 GLU A C 1
ATOM 1436 O O . GLU A 1 175 ? 2.701 5.649 -24.969 1.00 88.62 175 GLU A O 1
ATOM 1441 N N . LYS A 1 176 ? 3.148 4.959 -27.056 1.00 90.38 176 LYS A N 1
ATOM 1442 C CA . LYS A 1 176 ? 2.617 3.610 -26.845 1.00 90.38 176 LYS A CA 1
ATOM 1443 C C . LYS A 1 176 ? 3.401 2.850 -25.778 1.00 90.38 176 LYS A C 1
ATOM 1445 O O . LYS A 1 176 ? 2.796 2.144 -24.971 1.00 90.38 176 LYS A O 1
ATOM 1450 N N . LEU A 1 177 ? 4.729 2.984 -25.749 1.00 90.12 177 LEU A N 1
ATOM 1451 C CA . LEU A 1 177 ? 5.558 2.398 -24.691 1.00 90.12 177 LEU A CA 1
ATOM 1452 C C . LEU A 1 177 ? 5.211 2.985 -23.315 1.00 90.12 177 LEU A C 1
ATOM 1454 O O . LEU A 1 177 ? 5.029 2.230 -22.363 1.00 90.12 177 LEU A O 1
ATOM 1458 N N . PHE A 1 178 ? 5.066 4.305 -23.214 1.00 89.06 178 PHE A N 1
ATOM 1459 C CA . PHE A 1 178 ? 4.695 4.981 -21.974 1.00 89.06 178 PHE A CA 1
ATOM 1460 C C . PHE A 1 178 ? 3.328 4.521 -21.458 1.00 89.06 178 PHE A C 1
ATOM 1462 O O . PHE A 1 178 ? 3.191 4.190 -20.281 1.00 89.06 178 PHE A O 1
ATOM 1469 N N . ASN A 1 179 ? 2.336 4.388 -22.340 1.00 90.75 179 ASN A N 1
ATOM 1470 C CA . ASN A 1 179 ? 1.025 3.859 -21.968 1.00 90.75 179 ASN A CA 1
ATOM 1471 C C . ASN A 1 179 ? 1.104 2.414 -21.459 1.00 90.75 179 ASN A C 1
ATOM 1473 O O . ASN A 1 179 ? 0.485 2.099 -20.446 1.00 90.75 179 ASN A O 1
ATOM 1477 N N . LYS A 1 180 ? 1.915 1.549 -22.084 1.00 90.94 180 LYS A N 1
ATOM 1478 C CA . LYS A 1 180 ? 2.149 0.184 -21.577 1.00 90.94 180 LYS A CA 1
ATOM 1479 C C . LYS A 1 180 ? 2.745 0.183 -20.169 1.00 90.94 180 LYS A C 1
ATOM 1481 O O . LYS A 1 180 ? 2.310 -0.609 -19.340 1.00 90.94 180 LYS A O 1
ATOM 1486 N N . ILE A 1 181 ? 3.697 1.077 -19.889 1.00 90.81 181 ILE A N 1
ATOM 1487 C CA . ILE A 1 181 ? 4.294 1.228 -18.552 1.00 90.81 181 ILE A CA 1
ATOM 1488 C C . ILE A 1 181 ? 3.233 1.678 -17.539 1.00 90.81 181 ILE A C 1
ATOM 1490 O O . ILE A 1 181 ? 3.132 1.101 -16.461 1.00 90.81 181 ILE A O 1
ATOM 1494 N N . ARG A 1 182 ? 2.398 2.661 -17.892 1.00 89.62 182 ARG A N 1
ATOM 1495 C CA . ARG A 1 182 ? 1.313 3.145 -17.024 1.00 89.62 182 ARG A CA 1
ATOM 1496 C C . ARG A 1 182 ? 0.274 2.067 -16.721 1.00 89.62 182 ARG A C 1
ATOM 1498 O O . ARG A 1 182 ? -0.152 1.960 -15.577 1.00 89.62 182 ARG A O 1
ATOM 1505 N N . ILE A 1 183 ? -0.101 1.260 -17.714 1.00 92.50 183 ILE A N 1
ATOM 1506 C CA . ILE A 1 183 ? -1.002 0.112 -17.527 1.00 92.50 183 ILE A CA 1
ATOM 1507 C C . ILE A 1 183 ? -0.357 -0.927 -16.602 1.00 92.50 183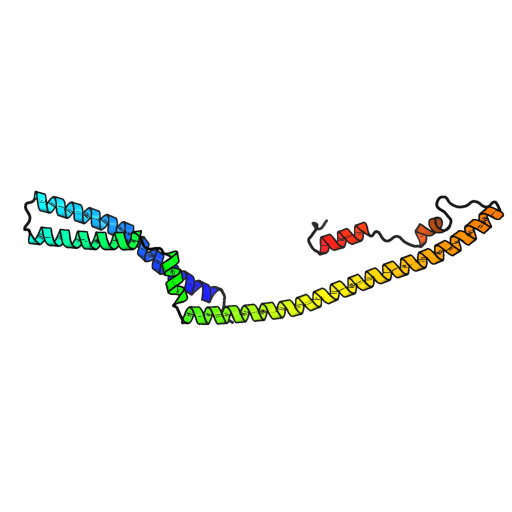 ILE A C 1
ATOM 1509 O O . ILE A 1 183 ? -1.004 -1.411 -15.677 1.00 92.50 183 ILE A O 1
ATOM 1513 N N . ALA A 1 184 ? 0.921 -1.255 -16.816 1.00 89.62 184 ALA A N 1
ATOM 1514 C CA . ALA A 1 184 ? 1.646 -2.204 -15.971 1.00 89.62 184 ALA A CA 1
ATOM 1515 C C . ALA A 1 184 ? 1.744 -1.731 -14.510 1.00 89.62 184 ALA A C 1
ATOM 1517 O O . ALA A 1 184 ? 1.650 -2.550 -13.603 1.00 89.62 184 ALA A O 1
ATOM 1518 N N . ASN A 1 185 ? 1.863 -0.419 -14.290 1.00 88.94 185 ASN A N 1
ATOM 1519 C CA . ASN A 1 185 ? 1.899 0.203 -12.966 1.00 88.94 185 ASN A CA 1
ATOM 1520 C C . ASN A 1 185 ? 0.502 0.542 -12.396 1.00 88.94 185 ASN A C 1
ATOM 1522 O O . ASN A 1 185 ? 0.388 1.333 -11.465 1.00 88.94 185 ASN A O 1
ATOM 1526 N N . GLY A 1 186 ? -0.580 0.033 -12.995 1.00 88.88 186 GLY A N 1
ATOM 1527 C CA . GLY A 1 186 ? -1.950 0.236 -12.503 1.00 88.88 186 GLY A CA 1
ATOM 1528 C C . GLY A 1 186 ? -2.502 1.663 -12.629 1.00 88.88 186 GLY A C 1
ATOM 1529 O O . GLY A 1 186 ? -3.574 1.950 -12.111 1.00 88.88 186 GLY A O 1
ATOM 1530 N N . GLN A 1 187 ? -1.814 2.567 -13.331 1.00 87.50 187 GLN A N 1
ATOM 1531 C CA . GLN A 1 187 ? -2.249 3.958 -13.526 1.00 87.50 187 GLN A CA 1
ATOM 1532 C C . GLN A 1 187 ? -3.282 4.121 -14.649 1.00 87.50 187 GLN A C 1
ATOM 1534 O O . GLN A 1 187 ? -3.846 5.202 -14.816 1.00 87.50 187 GLN A O 1
ATOM 1539 N N . LEU A 1 188 ? -3.476 3.085 -15.465 1.00 83.38 188 LEU A N 1
ATOM 1540 C CA . LEU A 1 188 ? -4.450 3.031 -16.551 1.00 83.38 188 LEU A CA 1
ATOM 1541 C C . LEU A 1 188 ? -5.103 1.638 -16.583 1.00 83.38 188 LEU A C 1
ATOM 1543 O O . LEU A 1 188 ? -4.429 0.655 -16.260 1.00 83.38 188 LEU A O 1
ATOM 1547 N N . PRO A 1 189 ? -6.378 1.524 -16.999 1.00 79.38 189 PRO A N 1
ATOM 1548 C CA . PRO A 1 189 ? -7.025 0.229 -17.181 1.00 79.38 189 PRO A CA 1
ATOM 1549 C C . PRO A 1 189 ? -6.344 -0.579 -18.295 1.00 79.38 189 PRO A C 1
ATOM 1551 O O . PRO A 1 189 ? -5.812 -0.016 -19.255 1.00 79.38 189 PRO A O 1
ATOM 1554 N N . LYS A 1 190 ? -6.367 -1.913 -18.170 1.00 77.88 190 LYS A N 1
ATOM 1555 C CA . LYS A 1 190 ? -5.945 -2.817 -19.249 1.00 77.88 190 LYS A CA 1
ATOM 1556 C C . LYS A 1 190 ? -6.991 -2.752 -20.369 1.00 77.88 190 LYS A C 1
ATOM 1558 O O . LYS A 1 190 ? -8.161 -3.007 -20.098 1.00 77.88 190 LYS A O 1
ATOM 1563 N N . TYR A 1 191 ? -6.558 -2.405 -21.580 1.00 58.31 191 TYR A N 1
ATOM 1564 C CA . TYR A 1 191 ? -7.339 -2.524 -22.817 1.00 58.31 191 TYR A CA 1
ATOM 1565 C C . TYR A 1 191 ? -6.908 -3.774 -23.576 1.00 58.31 191 TYR A C 1
ATOM 1567 O O . TYR A 1 191 ? -5.675 -4.000 -23.650 1.00 58.31 191 TYR A O 1
#

Sequence (191 aa):
MIEFQKVMELVDKTKKRFMSVKDKLPRLEKRLFDLTREYTTALIDDAPDGKIQKITDEVHRVEKNIDMLEHLDIEKETRENLSNDKKLKSLAEEFISQQETTVEQMLIEDNKLFENVKAARDTLLEAIKARRNHVQKMSVVCSEIEDVKKVLGQKIPDGGVLWSYRPRRGHVDFEKLFNKIRIANGQLPKY

Radius of gyration: 42.28 Å; chains: 1; bounding box: 79×37×120 Å

pLDDT: mean 89.4, std 5.54, range [58.31, 97.62]

Secondary structure (DSSP, 8-state):
---HHHHHHHHHHHHHHHHHHHTTHHHHHHHHHHHHHHHHHHHHTT--HHHHHHHHHHHHHHHHHHHHHHT--HHHHHHHHHHH-HHHHHHHHHHHHHHHHHHHHHHHHHHHHHHHHHHHHHHHHHHHHHHHHHHHHHHHHHHHHHHHHHHTTPPPPTT-HHHHTHHHH----HHHHHHHHHHHTTSS---

Foldseek 3Di:
DQDPVVLVVVLVVLLVVLVVLLVCLVVLVVVLVVLVVVLVVCVVVVHDPVVNVVSVVVNVVSVVSNVVSVPDDSVVVSVVVCVPPPVSVVSVVVVVVVVVVVVVVVVVVVVVVVVVVVVVVVVVVVVVVVLVVVLVVVVVVQVVVVVVCVVVVHDADDVGPSVVCDVVSDDDDVVVVVVVVCCVVVVDPDD